Protein AF-A0A7J6QWR3-F1 (afdb_monomer_lite)

Secondary structure (DSSP, 8-state):
--PPP-EEEETT-TTHHHHHHHHHHTT--EEEE--GGGHHHHHHHHHHHHHHHHHH--S-----EEE----SSS----TTT--TT------PPPHHHHHHHHHHHHHHHHT----S---HHHHHHHHHHHHHHHHHHHHHHH--TTTTT-HHHHHHHHHHHHHHHHHHHHHHHHHHHHHHHHHHTT-

Sequence (187 aa):
MRRSLNQVVSATSRDLQATLKQGVASGADMLVTNVGERVGSVVQELRSLSTLAEEGGDGTTASRVYIVIDRASRPVDVAGCVGDGLSAVDFSLDNAAICSWLLYAVVEQSAQPRSEKPGAERAASASRLTELRGALSRMVLASDETLYDDEETVNSICEICEEITQAQQQLAEESVVEAEATVRSYE

Radius of gyration: 26.36 Å; chains: 1; bounding box: 59×32×75 Å

Foldseek 3Di:
DDADQDEEEEPPDPCLLVVLLVCQVQLHAYEYPPCEQVLQVSLVSNVVSVVVCVVDDPPPRHYHYHYDYDCPPHDHPCVVSDDPPDDDDDPDDDPLNVVVVVLVVVLVVLPDDDDDDDDPVRVVLVVVLVVLNVVLVCLSVVDDPCCPVPPVSVVSNVVSVVSNVVSVVVNVVVVVVVVVVVVVVVD

pLDDT: mean 70.16, std 11.72, range [41.81, 90.0]

Structure (mm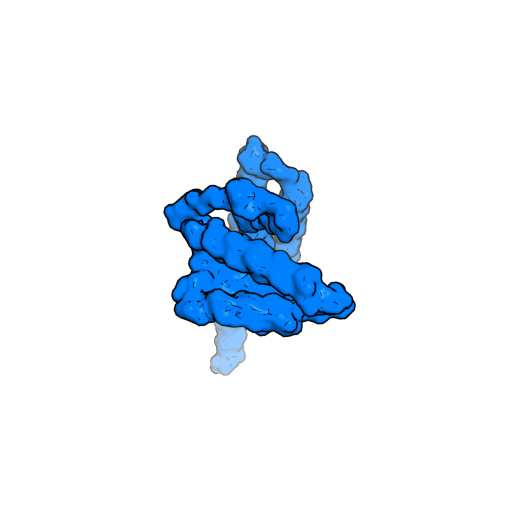CIF, N/CA/C/O backbone):
data_AF-A0A7J6QWR3-F1
#
_entry.id   AF-A0A7J6QWR3-F1
#
loop_
_atom_site.group_PDB
_atom_site.id
_atom_site.type_symbol
_atom_site.label_atom_id
_atom_site.label_alt_id
_atom_site.label_comp_id
_atom_site.label_asym_id
_atom_site.label_entity_id
_atom_site.label_seq_id
_atom_site.pdbx_PDB_ins_code
_atom_site.Cartn_x
_atom_site.Cartn_y
_atom_site.Cartn_z
_atom_site.occupancy
_atom_site.B_iso_or_equiv
_atom_site.auth_seq_id
_atom_site.auth_comp_id
_atom_site.auth_asym_id
_atom_site.auth_atom_id
_atom_site.pdbx_PDB_model_num
ATOM 1 N N . MET A 1 1 ? 16.697 -17.221 0.300 1.00 41.81 1 MET A N 1
ATOM 2 C CA . MET A 1 1 ? 17.335 -16.017 0.881 1.00 41.81 1 MET A CA 1
ATOM 3 C C . MET A 1 1 ? 16.337 -14.870 0.832 1.00 41.81 1 MET A C 1
ATOM 5 O O . MET A 1 1 ? 15.864 -14.565 -0.254 1.00 41.81 1 MET A O 1
ATOM 9 N N . ARG A 1 2 ? 15.972 -14.279 1.976 1.00 44.41 2 ARG A N 1
ATOM 10 C CA . ARG A 1 2 ? 15.169 -13.044 2.020 1.00 44.41 2 ARG A CA 1
ATOM 11 C C . ARG A 1 2 ? 16.123 -11.872 1.760 1.00 44.41 2 ARG A C 1
ATOM 13 O O . ARG A 1 2 ? 17.052 -11.692 2.539 1.00 44.41 2 ARG A O 1
ATOM 20 N N . ARG A 1 3 ? 15.959 -11.157 0.643 1.00 52.22 3 ARG A N 1
ATOM 21 C CA . ARG A 1 3 ? 16.684 -9.904 0.378 1.00 52.22 3 ARG A CA 1
ATOM 22 C C . ARG A 1 3 ? 15.912 -8.771 1.053 1.00 52.22 3 ARG A C 1
ATOM 24 O O . ARG A 1 3 ? 14.697 -8.691 0.890 1.00 52.22 3 ARG A O 1
ATOM 31 N N . SER A 1 4 ? 16.597 -7.980 1.870 1.00 56.62 4 SER A N 1
ATOM 32 C CA . SER A 1 4 ? 16.014 -6.836 2.573 1.00 56.62 4 SER A CA 1
ATOM 33 C C . SER A 1 4 ? 15.983 -5.624 1.646 1.00 56.62 4 SER A C 1
ATOM 35 O O . SER A 1 4 ? 16.905 -5.439 0.852 1.00 56.62 4 SER A O 1
ATOM 37 N N . LEU A 1 5 ? 14.949 -4.789 1.761 1.00 69.94 5 LEU A N 1
ATOM 38 C CA . LEU A 1 5 ? 14.960 -3.467 1.141 1.00 69.94 5 LEU A CA 1
ATOM 39 C C . LEU A 1 5 ? 16.090 -2.655 1.782 1.00 69.94 5 LEU A C 1
ATOM 41 O O . LEU A 1 5 ? 16.074 -2.433 2.992 1.00 69.94 5 LEU A O 1
ATOM 45 N N . ASN A 1 6 ? 17.066 -2.240 0.980 1.00 71.25 6 ASN A N 1
ATOM 46 C CA . ASN A 1 6 ? 18.295 -1.647 1.504 1.00 71.25 6 ASN A CA 1
ATOM 47 C C . ASN A 1 6 ? 18.303 -0.120 1.395 1.00 71.25 6 ASN A C 1
ATOM 49 O O . ASN A 1 6 ? 19.106 0.529 2.064 1.00 71.25 6 ASN A O 1
ATOM 53 N N . GLN A 1 7 ? 17.422 0.465 0.577 1.00 81.50 7 GLN A N 1
ATOM 54 C CA . GLN A 1 7 ? 17.443 1.901 0.329 1.00 81.50 7 GLN A CA 1
ATOM 55 C C . GLN A 1 7 ? 16.062 2.469 -0.005 1.00 81.50 7 GLN A C 1
ATOM 57 O O . GLN A 1 7 ? 15.350 1.950 -0.861 1.00 81.50 7 GLN A O 1
ATOM 62 N N . VAL A 1 8 ? 15.707 3.577 0.649 1.00 86.88 8 VAL A N 1
ATOM 63 C CA . VAL A 1 8 ? 14.525 4.391 0.335 1.00 86.88 8 VAL A CA 1
ATOM 64 C C . VAL A 1 8 ? 15.007 5.758 -0.140 1.00 86.88 8 VAL A C 1
ATOM 66 O O . VAL A 1 8 ? 15.803 6.402 0.542 1.00 86.88 8 VAL A O 1
ATOM 69 N N . VAL A 1 9 ? 14.544 6.204 -1.306 1.00 88.88 9 VAL A N 1
ATOM 70 C CA . VAL A 1 9 ? 14.936 7.475 -1.923 1.00 88.88 9 VAL A CA 1
ATOM 71 C C . VAL A 1 9 ? 13.700 8.263 -2.350 1.00 88.88 9 VAL A C 1
ATOM 73 O O . VAL A 1 9 ? 12.760 7.721 -2.918 1.00 88.88 9 VAL A O 1
ATOM 76 N N . SER A 1 10 ? 13.687 9.567 -2.085 1.00 86.88 10 SER A N 1
ATOM 77 C CA . SER A 1 10 ? 12.623 10.451 -2.573 1.00 86.88 10 SER A CA 1
ATOM 78 C C . SER A 1 10 ? 12.938 10.915 -3.992 1.00 86.88 10 SER A C 1
ATOM 80 O O . SER A 1 10 ? 14.046 11.393 -4.242 1.00 86.88 10 SER A O 1
ATOM 82 N N . ALA A 1 11 ? 11.962 10.888 -4.902 1.00 84.56 11 ALA A N 1
ATOM 83 C CA . ALA A 1 11 ? 12.121 11.433 -6.250 1.00 84.56 11 ALA A CA 1
ATOM 84 C C . ALA A 1 11 ? 12.454 12.938 -6.234 1.00 84.56 11 ALA A C 1
ATOM 86 O O . ALA A 1 11 ? 13.099 13.453 -7.144 1.00 84.56 11 ALA A O 1
ATOM 87 N N . THR A 1 12 ? 12.066 13.670 -5.186 1.00 84.81 12 THR A N 1
ATOM 88 C CA . THR A 1 12 ? 12.408 15.092 -4.989 1.00 84.81 12 THR A CA 1
ATOM 89 C C . THR A 1 12 ? 13.842 15.335 -4.517 1.00 84.81 12 THR A C 1
ATOM 91 O O . THR A 1 12 ? 14.263 16.489 -4.438 1.00 84.81 12 THR A O 1
ATOM 94 N N . SER A 1 13 ? 14.605 14.278 -4.221 1.00 87.81 13 SER A N 1
ATOM 95 C CA . SER A 1 13 ? 16.006 14.402 -3.827 1.00 87.81 13 SER A CA 1
ATOM 96 C C . SER A 1 13 ? 16.848 14.996 -4.957 1.00 87.81 13 SER A C 1
ATOM 98 O O . SER A 1 13 ? 16.724 14.597 -6.117 1.00 87.81 13 SER A O 1
ATOM 100 N N . ARG A 1 14 ? 17.750 15.920 -4.607 1.00 86.56 14 ARG A N 1
ATOM 101 C CA . ARG A 1 14 ? 18.741 16.478 -5.545 1.00 86.56 14 ARG A CA 1
ATOM 102 C C . ARG A 1 14 ? 19.737 15.418 -6.018 1.00 86.56 14 ARG A C 1
ATOM 104 O O . ARG A 1 14 ? 20.215 15.503 -7.142 1.00 86.56 14 ARG A O 1
ATOM 111 N N . ASP A 1 15 ? 19.957 14.393 -5.199 1.00 87.75 15 ASP A N 1
ATOM 112 C CA . ASP A 1 15 ? 20.914 13.318 -5.462 1.00 87.75 15 ASP A CA 1
ATO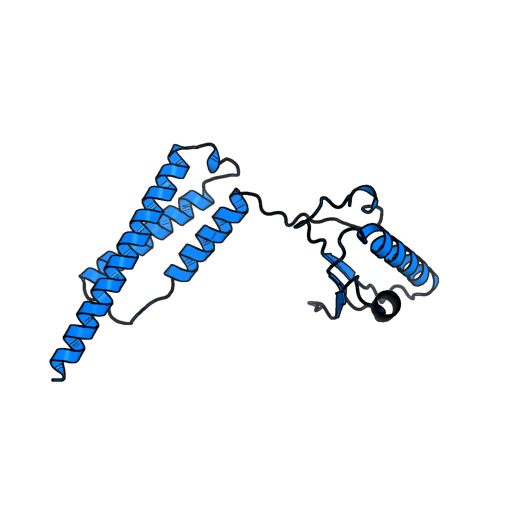M 113 C C . ASP A 1 15 ? 20.243 12.056 -6.017 1.00 87.75 15 ASP A C 1
ATOM 115 O O . ASP A 1 15 ? 20.860 10.989 -6.029 1.00 87.75 15 ASP A O 1
ATOM 119 N N . LEU A 1 16 ? 18.984 12.145 -6.474 1.00 87.44 16 LEU A N 1
ATOM 120 C CA . LEU A 1 16 ? 18.221 10.997 -6.975 1.00 87.44 16 LEU A CA 1
ATOM 121 C C . LEU A 1 16 ? 19.019 10.205 -8.018 1.00 87.44 16 LEU A C 1
ATOM 123 O O . LEU A 1 16 ? 19.183 8.999 -7.872 1.00 87.44 16 LEU A O 1
ATOM 127 N N . GLN A 1 17 ? 19.570 10.886 -9.022 1.00 86.31 17 GLN A N 1
ATOM 128 C CA . GLN A 1 17 ? 20.277 10.231 -10.125 1.00 86.31 17 GLN A CA 1
ATOM 129 C C . GLN A 1 17 ? 21.539 9.497 -9.673 1.00 86.31 17 GLN A C 1
ATOM 131 O O . GLN A 1 17 ? 21.801 8.363 -10.075 1.00 86.31 17 GLN A O 1
ATOM 136 N N . ALA A 1 18 ? 22.331 10.146 -8.817 1.00 87.56 18 ALA A N 1
ATOM 137 C CA . ALA A 1 18 ? 23.538 9.554 -8.254 1.00 87.56 18 ALA A CA 1
ATOM 138 C C . ALA A 1 18 ? 23.190 8.337 -7.385 1.00 87.56 18 ALA A C 1
ATOM 140 O O . ALA A 1 18 ? 23.841 7.298 -7.481 1.00 87.56 18 ALA A O 1
ATOM 141 N N . THR A 1 19 ? 22.112 8.450 -6.609 1.00 87.50 19 THR A N 1
ATOM 142 C CA . THR A 1 19 ? 21.607 7.389 -5.739 1.00 87.50 19 THR A CA 1
ATOM 143 C C . THR A 1 19 ? 21.126 6.183 -6.544 1.00 87.50 19 THR A C 1
ATOM 145 O O . THR A 1 19 ? 21.518 5.059 -6.244 1.00 87.50 19 THR A O 1
ATOM 148 N N . LEU A 1 20 ? 20.341 6.402 -7.605 1.00 87.38 20 LEU A N 1
ATOM 149 C CA . LEU A 1 20 ? 19.863 5.332 -8.484 1.00 87.38 20 LEU A CA 1
ATOM 150 C C . LEU A 1 20 ? 21.022 4.627 -9.196 1.00 87.38 20 LEU A C 1
ATOM 152 O O . LEU A 1 20 ? 21.078 3.400 -9.204 1.00 87.38 20 LEU A O 1
ATOM 156 N N . LYS A 1 21 ? 21.990 5.385 -9.729 1.00 86.12 21 LYS A N 1
ATOM 157 C CA . LYS A 1 21 ? 23.209 4.832 -10.346 1.00 86.12 21 LYS A CA 1
ATOM 158 C C . LYS A 1 21 ? 23.980 3.939 -9.384 1.00 86.12 21 LYS A C 1
ATOM 160 O O . LYS A 1 21 ? 24.354 2.825 -9.743 1.00 86.12 21 LYS A O 1
ATOM 165 N N . GLN A 1 22 ? 24.205 4.418 -8.163 1.00 85.25 22 GLN A N 1
ATOM 166 C CA . GLN A 1 22 ? 24.929 3.667 -7.145 1.00 85.25 22 GLN A CA 1
ATOM 167 C C . GLN A 1 22 ? 24.160 2.415 -6.702 1.00 85.25 22 GLN A C 1
ATOM 169 O O . GLN A 1 22 ? 24.762 1.353 -6.545 1.00 85.25 22 GLN A O 1
ATOM 174 N N . GLY A 1 23 ? 22.844 2.513 -6.514 1.00 84.25 23 GLY A N 1
ATOM 175 C CA . GLY A 1 23 ? 22.012 1.379 -6.118 1.00 84.25 23 GLY A CA 1
ATOM 176 C C . GLY A 1 23 ? 21.964 0.285 -7.183 1.00 84.25 23 GLY A C 1
ATOM 177 O O . GLY A 1 23 ? 22.149 -0.885 -6.859 1.00 84.25 23 GLY A O 1
ATOM 178 N N . VAL A 1 24 ? 21.840 0.660 -8.461 1.00 83.31 24 VAL A N 1
ATOM 179 C CA . VAL A 1 24 ? 21.931 -0.290 -9.582 1.00 83.31 24 VAL A CA 1
ATOM 180 C C . VAL A 1 24 ? 23.323 -0.928 -9.639 1.00 83.31 24 VAL A C 1
ATOM 182 O O . VAL A 1 24 ? 23.425 -2.151 -9.659 1.00 83.31 24 VAL A O 1
ATOM 185 N N . ALA A 1 25 ? 24.395 -0.129 -9.574 1.00 79.56 25 ALA A N 1
ATOM 186 C CA . ALA A 1 25 ? 25.773 -0.632 -9.630 1.00 79.56 25 ALA A CA 1
ATOM 187 C C . ALA A 1 25 ? 26.130 -1.572 -8.464 1.00 79.56 25 ALA A C 1
ATOM 189 O O . ALA A 1 25 ? 26.934 -2.487 -8.622 1.00 79.56 25 ALA A O 1
ATOM 190 N N . SER A 1 26 ? 25.534 -1.357 -7.290 1.00 79.31 26 SER A N 1
ATOM 191 C CA . SER A 1 26 ? 25.734 -2.198 -6.103 1.00 79.31 26 SER A CA 1
ATOM 192 C C . SER A 1 26 ? 24.766 -3.382 -6.009 1.00 79.31 26 SER A C 1
ATOM 194 O O . SER A 1 26 ? 24.892 -4.191 -5.090 1.00 79.31 26 SER A O 1
ATOM 196 N N . GLY A 1 27 ? 23.803 -3.507 -6.931 1.00 79.94 27 GLY A N 1
ATOM 197 C CA . GLY A 1 27 ? 22.772 -4.546 -6.875 1.00 79.94 27 GLY A CA 1
ATOM 198 C C . GLY A 1 27 ? 21.782 -4.373 -5.714 1.00 79.94 27 GLY A C 1
ATOM 199 O O . GLY A 1 27 ? 21.161 -5.349 -5.292 1.00 79.94 27 GLY A O 1
ATOM 200 N N . ALA A 1 28 ? 21.656 -3.167 -5.154 1.00 83.56 28 ALA A N 1
ATOM 201 C CA . ALA A 1 28 ? 20.798 -2.892 -4.008 1.00 83.56 28 ALA A CA 1
ATOM 202 C C . ALA A 1 28 ? 19.320 -2.815 -4.412 1.00 83.56 28 ALA A C 1
ATOM 204 O O . ALA A 1 28 ? 18.976 -2.203 -5.423 1.00 83.56 28 ALA A O 1
ATOM 205 N N . ASP A 1 29 ? 18.437 -3.388 -3.592 1.00 86.56 29 ASP A N 1
ATOM 206 C CA . ASP A 1 29 ? 16.992 -3.212 -3.743 1.00 86.56 29 ASP A CA 1
ATOM 207 C C . ASP A 1 29 ? 16.583 -1.818 -3.228 1.00 86.56 29 ASP A C 1
ATOM 209 O O . ASP A 1 29 ? 16.889 -1.458 -2.082 1.00 86.56 29 ASP A O 1
ATOM 213 N N . MET A 1 30 ? 15.890 -1.042 -4.067 1.00 88.62 30 MET A N 1
ATOM 214 C CA . MET A 1 30 ? 15.561 0.370 -3.837 1.00 88.62 30 MET A CA 1
ATOM 215 C C . MET A 1 30 ? 14.056 0.642 -3.881 1.00 88.62 30 MET A C 1
ATOM 217 O O . MET A 1 30 ? 13.346 0.086 -4.713 1.00 88.62 30 MET A O 1
ATOM 221 N N . LEU A 1 31 ? 13.578 1.560 -3.040 1.00 90.00 31 LEU A N 1
ATOM 222 C CA . LEU A 1 31 ? 12.211 2.088 -3.044 1.00 90.00 31 LEU A CA 1
ATOM 223 C C . LEU A 1 31 ? 12.234 3.591 -3.340 1.00 90.00 31 LEU A C 1
ATOM 225 O O . LEU A 1 31 ? 12.804 4.360 -2.568 1.00 90.00 31 LEU A O 1
ATOM 229 N N . VAL A 1 32 ? 11.596 4.017 -4.428 1.00 89.25 32 VAL A N 1
ATOM 230 C CA . VAL A 1 32 ? 11.473 5.425 -4.823 1.00 89.25 32 VAL A CA 1
ATOM 231 C C . VAL A 1 32 ? 10.098 5.955 -4.422 1.00 89.25 32 VAL A C 1
ATOM 233 O O . VAL A 1 32 ? 9.083 5.430 -4.871 1.00 89.25 32 VAL A O 1
ATOM 236 N N . THR A 1 33 ? 10.046 6.999 -3.598 1.00 89.12 33 THR A N 1
ATOM 237 C CA . THR A 1 33 ? 8.801 7.622 -3.107 1.00 89.12 33 THR A CA 1
ATOM 238 C C . THR A 1 33 ? 8.628 9.049 -3.636 1.00 89.12 33 THR A C 1
ATOM 240 O O . THR A 1 33 ? 9.531 9.597 -4.272 1.00 89.12 33 THR A O 1
ATOM 243 N N . ASN A 1 34 ? 7.469 9.675 -3.393 1.00 84.88 34 ASN A N 1
ATOM 244 C CA . ASN A 1 34 ? 7.147 11.049 -3.826 1.00 84.88 34 ASN A CA 1
ATOM 245 C C . ASN A 1 34 ? 7.280 11.271 -5.342 1.00 84.88 34 ASN A C 1
ATOM 247 O O . ASN A 1 34 ? 7.734 12.321 -5.799 1.00 84.88 34 ASN A O 1
ATOM 251 N N . VAL A 1 35 ? 6.925 10.250 -6.122 1.00 83.94 35 VAL A N 1
ATOM 252 C CA . VAL A 1 35 ? 7.171 10.212 -7.565 1.00 83.94 35 VAL A CA 1
ATOM 253 C C . VAL A 1 35 ? 6.171 11.087 -8.326 1.00 83.94 35 VAL A C 1
ATOM 255 O O . VAL A 1 35 ? 6.585 11.832 -9.210 1.00 83.94 35 VAL A O 1
ATOM 258 N N . GLY A 1 36 ? 4.885 11.060 -7.959 1.00 79.94 36 GLY A N 1
ATOM 259 C CA . GLY A 1 36 ? 3.837 11.910 -8.544 1.00 79.94 36 GLY A CA 1
ATOM 260 C C . GLY A 1 36 ? 3.897 11.999 -10.077 1.00 79.94 36 GLY A C 1
ATOM 261 O O . GLY A 1 36 ? 4.105 11.001 -10.765 1.00 79.94 36 GLY A O 1
ATOM 262 N N . GLU A 1 37 ? 3.794 13.218 -10.613 1.00 80.00 37 GLU A N 1
ATOM 263 C CA . GLU A 1 37 ? 3.885 13.513 -12.056 1.00 80.00 37 GLU A CA 1
ATOM 264 C C . GLU A 1 37 ? 5.272 13.195 -12.666 1.00 80.00 37 GLU A C 1
ATOM 266 O O . GLU A 1 37 ? 5.430 13.151 -13.884 1.00 80.00 37 GLU A O 1
ATOM 271 N N . ARG A 1 38 ? 6.299 12.929 -11.844 1.00 81.38 38 ARG A N 1
ATOM 272 C CA . ARG A 1 38 ? 7.671 12.637 -12.297 1.00 81.38 38 ARG A CA 1
ATOM 273 C C . ARG A 1 38 ? 7.896 11.171 -12.650 1.00 81.38 38 ARG A C 1
ATOM 275 O O . ARG A 1 38 ? 9.020 10.825 -13.022 1.00 81.38 38 ARG A O 1
ATOM 282 N N . VAL A 1 39 ? 6.867 10.323 -12.575 1.00 84.38 39 VAL A N 1
ATOM 283 C CA . VAL A 1 39 ? 6.969 8.884 -12.872 1.00 84.38 39 VAL A CA 1
ATOM 284 C C . VAL A 1 39 ? 7.664 8.614 -14.204 1.00 84.38 39 VAL A C 1
ATOM 286 O O . VAL A 1 39 ? 8.610 7.834 -14.231 1.00 84.38 39 VAL A O 1
ATOM 289 N N . GLY A 1 40 ? 7.301 9.333 -15.271 1.00 82.69 40 GLY A N 1
ATOM 290 C CA . GLY A 1 40 ? 7.908 9.143 -16.590 1.00 82.69 40 GLY A CA 1
ATOM 291 C C . GLY A 1 40 ? 9.413 9.412 -16.586 1.00 82.69 40 GLY A C 1
ATOM 292 O O . GLY A 1 40 ? 10.182 8.612 -17.110 1.00 82.69 40 GLY A O 1
ATOM 293 N N . SER A 1 41 ? 9.849 10.485 -15.917 1.00 84.44 41 SER A N 1
ATOM 294 C CA . SER A 1 41 ? 11.273 10.832 -15.811 1.00 84.44 41 SER A CA 1
ATOM 295 C C . SER A 1 41 ? 12.074 9.802 -15.010 1.00 84.44 41 SER A C 1
ATOM 297 O O . SER A 1 41 ? 13.155 9.404 -15.436 1.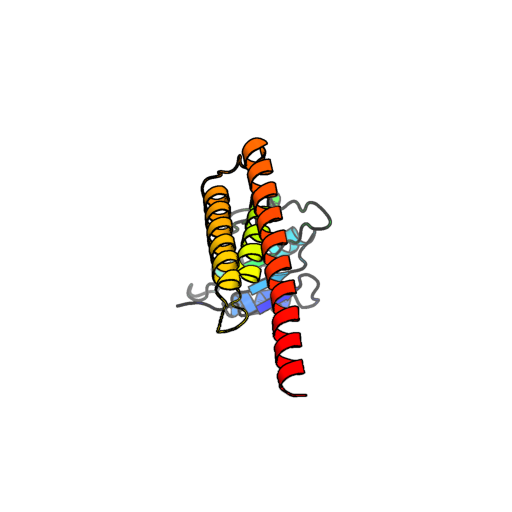00 84.44 41 SER A O 1
ATOM 299 N N . VAL A 1 42 ? 11.521 9.316 -13.893 1.00 87.00 42 VAL A N 1
ATOM 300 C CA . VAL A 1 42 ? 12.162 8.294 -13.051 1.00 87.00 42 VAL A CA 1
ATOM 301 C C . VAL A 1 42 ? 12.259 6.966 -13.805 1.00 87.00 42 VAL A C 1
ATOM 303 O O . VAL A 1 42 ? 13.307 6.327 -13.801 1.00 87.00 42 VAL A O 1
ATOM 306 N N . VAL A 1 43 ? 11.193 6.564 -14.500 1.00 85.56 43 VAL A N 1
ATOM 307 C CA . VAL A 1 43 ? 11.163 5.328 -15.295 1.00 85.56 43 VAL A CA 1
ATOM 308 C C . VAL A 1 43 ? 12.135 5.400 -16.473 1.00 85.56 43 VAL A C 1
ATOM 310 O O . VAL A 1 43 ? 12.866 4.443 -16.718 1.00 85.56 43 VAL A O 1
ATOM 313 N N . GLN A 1 44 ? 12.193 6.527 -17.187 1.00 84.69 44 GLN A N 1
ATOM 314 C CA . GLN A 1 44 ? 13.132 6.716 -18.294 1.00 84.69 44 GLN A CA 1
ATOM 315 C C . GLN A 1 44 ? 14.591 6.642 -17.822 1.00 84.69 44 GLN A C 1
ATOM 317 O O . GLN A 1 44 ? 15.439 6.043 -18.490 1.00 84.69 44 GLN A O 1
ATOM 322 N N . GLU A 1 45 ? 14.882 7.214 -16.655 1.00 86.12 45 GLU A N 1
ATOM 323 C CA . GLU A 1 45 ? 16.207 7.143 -16.052 1.00 86.12 45 GLU A CA 1
ATOM 324 C C . GLU A 1 45 ? 16.579 5.703 -15.679 1.00 86.12 45 GLU A C 1
ATOM 326 O O . GLU A 1 45 ? 17.654 5.238 -16.049 1.00 86.12 45 GLU A O 1
ATOM 331 N N . LEU A 1 46 ? 15.670 4.958 -15.045 1.00 85.38 46 LEU A N 1
ATOM 332 C CA . LEU A 1 46 ? 15.894 3.550 -14.706 1.00 85.38 46 LEU A CA 1
ATOM 333 C C . LEU A 1 46 ? 16.113 2.670 -15.941 1.00 85.38 46 LEU A C 1
ATOM 335 O O . LEU A 1 46 ? 17.003 1.823 -15.926 1.00 85.38 46 LEU A O 1
ATOM 339 N N . ARG A 1 47 ? 15.374 2.902 -17.032 1.00 83.06 47 ARG A N 1
ATOM 340 C CA . ARG A 1 47 ? 15.606 2.204 -18.309 1.00 83.06 47 ARG A CA 1
ATOM 341 C C . ARG A 1 47 ? 17.007 2.476 -18.854 1.00 83.06 47 ARG A C 1
ATOM 343 O O . ARG A 1 47 ? 17.691 1.543 -19.254 1.00 83.06 47 ARG A O 1
ATOM 350 N N . SER A 1 48 ? 17.453 3.731 -18.795 1.00 82.31 48 SER A N 1
ATOM 351 C CA . SER A 1 48 ? 18.804 4.121 -19.226 1.00 82.31 48 SER A CA 1
ATOM 352 C C . SER A 1 48 ? 19.897 3.466 -18.369 1.00 82.31 48 SER A C 1
ATOM 354 O O . SER A 1 48 ? 20.975 3.152 -18.864 1.00 82.31 48 SER A O 1
ATOM 356 N N . LEU A 1 49 ? 19.633 3.243 -17.077 1.00 81.12 49 LEU A N 1
ATOM 357 C CA . LEU A 1 49 ? 20.551 2.529 -16.185 1.00 81.12 49 LEU A CA 1
ATOM 358 C C . LEU A 1 49 ? 20.548 1.017 -16.429 1.00 81.12 49 LEU A C 1
ATOM 360 O O . LEU A 1 49 ? 21.602 0.397 -16.328 1.00 81.12 49 LEU A O 1
ATOM 364 N N . SER A 1 50 ? 19.398 0.442 -16.786 1.00 76.50 50 SER A N 1
ATOM 365 C CA . SER A 1 50 ? 19.273 -0.974 -17.148 1.00 76.50 50 SER A CA 1
ATOM 366 C C . SER A 1 50 ? 20.100 -1.309 -18.387 1.00 76.50 50 SER A C 1
ATOM 368 O O . SER A 1 50 ? 20.885 -2.249 -18.353 1.00 76.50 50 SER A O 1
ATOM 370 N N . THR A 1 51 ? 20.001 -0.500 -19.448 1.00 70.88 51 THR A N 1
ATOM 371 C CA . THR A 1 51 ? 20.785 -0.709 -20.678 1.00 70.88 51 THR A CA 1
ATOM 372 C C . THR A 1 51 ? 22.290 -0.623 -20.418 1.00 70.88 51 THR A C 1
ATOM 374 O O . THR A 1 51 ? 23.056 -1.429 -20.930 1.00 70.88 51 THR A O 1
ATOM 377 N N . LEU A 1 52 ? 22.724 0.306 -19.555 1.00 65.56 52 LEU A N 1
ATOM 378 C CA . LEU A 1 52 ? 24.134 0.427 -19.161 1.00 65.56 52 LEU A CA 1
ATOM 379 C C . LEU A 1 52 ? 24.623 -0.768 -18.325 1.00 65.56 52 LEU A C 1
ATOM 381 O O . LEU A 1 52 ? 25.791 -1.143 -18.414 1.00 65.56 52 LEU A O 1
ATOM 385 N N . ALA A 1 53 ? 23.751 -1.359 -17.505 1.00 65.50 53 ALA A N 1
ATOM 386 C CA . ALA A 1 53 ? 24.076 -2.548 -16.722 1.00 65.50 53 ALA A CA 1
ATOM 387 C C . ALA A 1 53 ? 24.174 -3.810 -17.601 1.00 65.50 53 ALA A C 1
ATOM 389 O O . ALA A 1 53 ? 25.029 -4.657 -17.345 1.00 65.50 53 ALA A O 1
ATOM 390 N N . GLU A 1 54 ? 23.354 -3.917 -18.652 1.00 64.50 54 GLU A N 1
ATOM 391 C CA . GLU A 1 54 ? 23.401 -5.016 -19.630 1.00 64.50 54 GLU A CA 1
ATOM 392 C C . GLU A 1 54 ? 24.673 -4.993 -20.490 1.00 64.50 54 GLU A C 1
ATOM 394 O O . GLU A 1 54 ? 25.231 -6.046 -20.791 1.00 64.50 54 GLU A O 1
ATOM 399 N N . GLU A 1 55 ? 25.175 -3.806 -20.844 1.00 61.41 55 GLU A N 1
ATOM 400 C CA . GLU A 1 55 ? 26.400 -3.654 -21.641 1.00 61.41 55 GLU A CA 1
ATOM 401 C C . GLU A 1 55 ? 27.696 -3.887 -20.835 1.00 61.41 55 GLU A C 1
ATOM 403 O O . GLU A 1 55 ? 28.746 -4.149 -21.425 1.00 61.41 55 GLU A O 1
ATOM 408 N N . GLY A 1 56 ? 27.645 -3.793 -19.498 1.00 55.62 56 GLY A N 1
ATOM 409 C CA . GLY A 1 56 ? 28.836 -3.783 -18.635 1.00 55.62 56 GLY A CA 1
ATOM 410 C C . GLY A 1 56 ? 28.907 -4.841 -17.526 1.00 55.62 56 GLY A C 1
ATOM 411 O O . GLY A 1 56 ? 29.937 -4.920 -16.854 1.00 55.62 56 GLY A O 1
ATOM 412 N N . GLY A 1 57 ? 27.850 -5.624 -17.288 1.00 56.22 57 GLY A N 1
ATOM 413 C CA . GLY A 1 57 ? 27.733 -6.518 -16.128 1.00 56.22 57 GLY A CA 1
ATOM 414 C C . GLY A 1 57 ? 27.927 -8.008 -16.433 1.00 56.22 57 GLY A C 1
ATOM 415 O O . GLY A 1 57 ? 27.505 -8.511 -17.468 1.00 56.22 57 GLY A O 1
ATOM 416 N N . ASP A 1 58 ? 28.490 -8.754 -15.479 1.00 53.66 58 ASP A N 1
ATOM 417 C CA . ASP A 1 58 ? 28.663 -10.220 -15.527 1.00 53.66 58 ASP A CA 1
ATOM 418 C C . ASP A 1 58 ? 27.360 -11.023 -15.285 1.00 53.66 58 ASP A C 1
ATOM 420 O O . ASP A 1 58 ? 27.390 -12.241 -15.097 1.00 53.66 58 ASP A O 1
ATOM 424 N N . GLY A 1 59 ? 26.208 -10.343 -15.267 1.00 54.81 59 GLY A N 1
ATOM 425 C CA . GLY A 1 59 ? 24.887 -10.931 -15.042 1.00 54.81 59 GLY A CA 1
ATOM 426 C C . GLY A 1 59 ? 24.578 -11.327 -13.592 1.00 54.81 59 GLY A C 1
ATOM 427 O O . GLY A 1 59 ? 23.508 -11.884 -13.345 1.00 54.81 59 GLY A O 1
ATOM 428 N N . THR A 1 60 ? 25.460 -11.061 -12.618 1.00 53.44 60 THR A N 1
ATOM 429 C CA . THR A 1 60 ? 25.285 -11.564 -11.240 1.00 53.44 60 THR A CA 1
ATOM 430 C C . THR A 1 60 ? 24.599 -10.589 -10.271 1.00 53.44 60 THR A C 1
ATOM 432 O O . THR A 1 60 ? 23.996 -11.029 -9.285 1.00 53.44 60 THR A O 1
ATOM 435 N N . THR A 1 61 ? 24.598 -9.282 -10.547 1.00 62.72 61 THR A N 1
ATOM 436 C CA . THR A 1 61 ? 24.025 -8.238 -9.673 1.00 62.72 61 THR A CA 1
ATOM 437 C C . THR A 1 61 ? 22.695 -7.687 -10.195 1.00 62.72 61 THR A C 1
ATOM 439 O O . THR A 1 61 ? 22.606 -6.594 -10.743 1.00 62.72 61 THR A O 1
ATOM 442 N N . ALA A 1 62 ? 21.610 -8.434 -9.973 1.00 69.44 62 ALA A N 1
ATOM 443 C CA . ALA A 1 62 ? 20.252 -7.946 -10.229 1.00 69.44 62 ALA A CA 1
ATOM 444 C C . ALA A 1 62 ? 19.744 -7.069 -9.063 1.00 69.44 62 ALA A C 1
ATOM 446 O O . ALA A 1 62 ? 19.499 -7.595 -7.971 1.00 69.44 62 ALA A O 1
ATOM 447 N N . SER A 1 63 ? 19.566 -5.766 -9.315 1.00 77.50 63 SER A N 1
ATOM 448 C CA . SER A 1 63 ? 18.877 -4.799 -8.440 1.00 77.50 63 SER A CA 1
ATOM 449 C C . SER A 1 63 ? 17.376 -4.775 -8.748 1.00 77.50 63 SER A C 1
ATOM 451 O O . SER A 1 63 ? 16.979 -4.848 -9.912 1.00 77.50 63 SER A O 1
ATOM 453 N N . ARG A 1 64 ? 16.528 -4.663 -7.717 1.00 84.12 64 ARG A N 1
ATOM 454 C CA . ARG A 1 64 ? 15.089 -4.404 -7.882 1.00 84.12 64 ARG A CA 1
ATOM 455 C C . ARG A 1 64 ? 14.758 -2.986 -7.457 1.00 84.12 64 ARG A C 1
ATOM 457 O O . ARG A 1 64 ? 15.110 -2.568 -6.356 1.00 84.12 64 ARG A O 1
ATOM 464 N N . VAL A 1 65 ? 14.020 -2.271 -8.298 1.00 86.56 65 VAL A N 1
ATOM 465 C CA . VAL A 1 65 ? 13.562 -0.915 -7.992 1.00 86.56 65 VAL A CA 1
ATOM 466 C C . VAL A 1 65 ? 12.044 -0.895 -7.916 1.00 86.56 65 VAL A C 1
ATOM 468 O O . VAL A 1 65 ? 11.358 -1.222 -8.879 1.00 86.56 65 VAL A O 1
ATOM 471 N N . TYR A 1 66 ? 11.527 -0.503 -6.758 1.00 89.25 66 TYR A N 1
ATOM 472 C CA . TYR A 1 66 ? 10.108 -0.325 -6.485 1.00 89.25 66 TYR A CA 1
ATOM 473 C C . TYR A 1 66 ? 9.782 1.168 -6.539 1.00 89.25 66 TYR A C 1
ATOM 475 O O . TYR A 1 66 ? 10.482 1.976 -5.933 1.00 89.25 66 TYR A O 1
ATOM 483 N N . ILE A 1 67 ? 8.724 1.550 -7.249 1.00 86.88 67 ILE A N 1
ATOM 484 C CA . ILE A 1 67 ? 8.306 2.949 -7.403 1.00 86.88 67 ILE A CA 1
ATOM 485 C C . ILE A 1 67 ? 6.936 3.103 -6.748 1.00 86.88 67 ILE A C 1
ATOM 487 O O . ILE A 1 67 ? 5.973 2.472 -7.175 1.00 86.88 67 ILE A O 1
ATOM 491 N N . VAL A 1 68 ? 6.847 3.945 -5.721 1.00 86.75 68 VAL A N 1
ATOM 492 C CA . VAL A 1 68 ? 5.592 4.252 -5.030 1.00 86.75 68 VAL A CA 1
ATOM 493 C C . VAL A 1 68 ? 5.005 5.526 -5.613 1.00 86.75 68 VAL A C 1
ATOM 495 O O . VAL A 1 68 ? 5.605 6.604 -5.543 1.00 86.75 68 VAL A O 1
ATOM 498 N N . ILE A 1 69 ? 3.808 5.393 -6.173 1.00 80.50 69 ILE A N 1
ATOM 499 C CA . ILE A 1 69 ? 3.041 6.497 -6.735 1.00 80.50 69 ILE A CA 1
ATOM 500 C C . ILE A 1 69 ? 1.869 6.756 -5.797 1.00 80.50 69 ILE A C 1
ATOM 502 O O . ILE A 1 69 ? 0.915 5.984 -5.762 1.00 80.50 69 ILE A O 1
ATOM 506 N N . ASP A 1 70 ? 1.949 7.843 -5.038 1.00 74.38 70 ASP A N 1
ATOM 507 C CA . ASP A 1 70 ? 0.815 8.320 -4.256 1.00 74.38 70 ASP A CA 1
ATOM 508 C C . ASP A 1 70 ? -0.157 9.064 -5.187 1.00 74.38 70 ASP A C 1
ATOM 510 O O . ASP A 1 70 ? 0.205 10.065 -5.815 1.00 74.38 70 ASP A O 1
ATOM 514 N N . ARG A 1 71 ? -1.380 8.540 -5.317 1.00 63.25 71 ARG A N 1
ATOM 515 C CA . ARG A 1 71 ? -2.446 9.104 -6.159 1.00 63.25 71 ARG A CA 1
ATOM 516 C C . ARG A 1 71 ? -3.292 10.159 -5.438 1.00 63.25 71 ARG A C 1
ATOM 518 O O . ARG A 1 71 ? -4.215 10.683 -6.052 1.00 63.25 71 ARG A O 1
ATOM 525 N N . ALA A 1 72 ? -2.987 10.511 -4.184 1.00 55.97 72 ALA A N 1
ATOM 526 C CA . ALA A 1 72 ? -3.861 11.316 -3.324 1.00 55.97 72 ALA A CA 1
ATOM 527 C C . ALA A 1 72 ? -4.263 12.705 -3.866 1.00 55.97 72 ALA A C 1
ATOM 529 O O . ALA A 1 72 ? -5.191 13.310 -3.336 1.00 55.97 72 ALA A O 1
ATOM 530 N N . SER A 1 73 ? -3.600 13.237 -4.900 1.00 51.97 73 SER A N 1
ATOM 531 C CA . SER A 1 73 ? -3.887 14.587 -5.413 1.00 51.97 73 SER A CA 1
ATOM 532 C C . SER A 1 73 ? -4.261 14.668 -6.894 1.00 51.97 73 SER A C 1
ATOM 534 O O . SER A 1 73 ? -5.033 15.559 -7.252 1.00 51.97 73 SER A O 1
ATOM 536 N N . ARG A 1 74 ? -3.751 13.783 -7.766 1.00 56.44 74 ARG A N 1
ATOM 537 C CA . ARG A 1 74 ? -4.032 13.789 -9.214 1.00 56.44 74 ARG A CA 1
ATOM 538 C C . ARG A 1 74 ? -3.855 12.401 -9.839 1.00 56.44 74 ARG A C 1
ATOM 540 O O . ARG A 1 74 ? -2.939 11.680 -9.437 1.00 56.44 74 ARG A O 1
ATOM 547 N N . PRO A 1 75 ? -4.658 12.042 -10.858 1.00 62.78 75 PRO A N 1
ATOM 548 C CA . PRO A 1 75 ? -4.411 10.845 -11.647 1.00 62.78 75 PRO A CA 1
ATOM 549 C C . PRO A 1 75 ? -3.070 10.983 -12.376 1.00 62.78 75 PRO A C 1
ATOM 551 O O . PRO A 1 75 ? -2.870 11.893 -13.178 1.00 62.78 75 PRO A O 1
ATOM 554 N N . VAL A 1 76 ? -2.143 10.081 -12.066 1.00 67.69 76 VAL A N 1
ATOM 555 C CA . VAL A 1 76 ? -0.869 9.948 -12.773 1.00 67.69 76 VAL A CA 1
ATOM 556 C C . VAL A 1 76 ? -1.067 8.918 -13.877 1.00 67.69 76 VAL A C 1
ATOM 558 O O . VAL A 1 76 ? -1.447 7.781 -13.591 1.00 67.69 76 VAL A O 1
ATOM 561 N N . ASP A 1 77 ? -0.812 9.303 -15.126 1.00 70.12 77 ASP A N 1
ATOM 562 C CA . ASP A 1 77 ? -0.819 8.359 -16.242 1.00 70.12 77 ASP A CA 1
ATOM 563 C C . ASP A 1 77 ? 0.425 7.465 -16.171 1.00 70.12 77 ASP A C 1
ATOM 565 O O . ASP A 1 77 ? 1.546 7.871 -16.483 1.00 70.12 77 ASP A O 1
ATOM 569 N N . VAL A 1 78 ? 0.219 6.235 -15.705 1.00 71.50 78 VAL A N 1
ATOM 570 C CA . VAL A 1 78 ? 1.262 5.207 -15.628 1.00 71.50 78 VAL A CA 1
ATOM 571 C C . VAL A 1 78 ? 1.219 4.299 -16.862 1.00 71.50 78 VAL A C 1
ATOM 573 O O . VAL A 1 78 ? 2.195 3.602 -17.123 1.00 71.50 78 VAL A O 1
ATOM 576 N N . ALA A 1 79 ? 0.144 4.321 -17.661 1.00 69.44 79 ALA A N 1
ATOM 577 C CA . ALA A 1 79 ? -0.051 3.385 -18.769 1.00 69.44 79 ALA A CA 1
ATOM 578 C C . ALA A 1 79 ? 1.028 3.546 -19.848 1.00 69.44 79 ALA A C 1
ATOM 580 O O . ALA A 1 79 ? 1.550 2.554 -20.345 1.00 69.44 79 ALA A O 1
ATOM 581 N N . GLY A 1 80 ? 1.446 4.785 -20.132 1.00 69.31 80 GLY A N 1
ATOM 582 C CA . GLY A 1 80 ? 2.573 5.061 -21.033 1.00 69.31 80 GLY A CA 1
ATOM 583 C C . GLY A 1 80 ? 3.958 4.723 -20.457 1.00 69.31 80 GLY A C 1
ATOM 584 O O . GLY A 1 80 ? 4.945 4.688 -21.193 1.00 69.31 80 GLY A O 1
ATOM 585 N N . CYS A 1 81 ? 4.055 4.478 -19.147 1.00 69.81 81 CYS A N 1
ATOM 586 C CA . CYS A 1 81 ? 5.306 4.165 -18.450 1.00 69.81 81 CYS A CA 1
ATOM 587 C C . CYS A 1 81 ? 5.505 2.655 -18.232 1.00 69.81 81 CYS A C 1
ATOM 589 O O . CYS A 1 81 ? 6.646 2.202 -18.099 1.00 69.81 81 CYS A O 1
ATOM 591 N N . VAL A 1 82 ? 4.420 1.875 -18.203 1.00 68.38 82 VAL A N 1
ATOM 592 C CA . VAL A 1 82 ? 4.472 0.409 -18.137 1.00 68.38 82 VAL A CA 1
ATOM 593 C C . VAL A 1 82 ? 4.826 -0.126 -19.525 1.00 68.38 82 VAL A C 1
ATOM 595 O O . VAL A 1 82 ? 4.148 0.143 -20.509 1.00 68.38 82 VAL A O 1
ATOM 598 N N . GLY A 1 83 ? 5.934 -0.850 -19.612 1.00 67.56 83 GLY A N 1
ATOM 599 C CA . GLY A 1 83 ? 6.446 -1.473 -20.831 1.00 67.56 83 GLY A CA 1
ATOM 600 C C . GLY A 1 83 ? 7.403 -2.597 -20.450 1.00 67.56 83 GLY A C 1
ATOM 601 O O . GLY A 1 83 ? 7.440 -2.984 -19.280 1.00 67.56 83 GLY A O 1
ATOM 602 N N . ASP A 1 84 ? 8.188 -3.098 -21.404 1.00 62.69 84 ASP A N 1
ATOM 603 C CA . ASP A 1 84 ? 9.116 -4.209 -21.169 1.00 62.69 84 ASP A CA 1
ATOM 604 C C . ASP A 1 84 ? 9.997 -3.962 -19.929 1.00 62.69 84 ASP A C 1
ATOM 606 O O . ASP A 1 84 ? 10.672 -2.937 -19.810 1.00 62.69 84 ASP A O 1
ATOM 610 N N . GLY A 1 85 ? 9.933 -4.890 -18.969 1.00 66.75 85 GLY A N 1
ATOM 611 C CA . GLY A 1 85 ? 10.698 -4.833 -17.719 1.00 66.75 85 GLY A CA 1
ATOM 612 C C . GLY A 1 85 ? 10.051 -4.069 -16.555 1.00 66.75 85 GLY A C 1
ATOM 613 O O . GLY A 1 85 ? 10.648 -4.019 -15.482 1.00 66.75 85 GLY A O 1
ATOM 614 N N . LEU A 1 86 ? 8.842 -3.510 -16.708 1.00 75.31 86 LEU A N 1
ATOM 615 C CA . LEU A 1 86 ? 8.077 -2.915 -15.604 1.00 75.31 86 LEU A CA 1
ATOM 616 C C . LEU A 1 86 ? 6.743 -3.635 -15.385 1.00 75.31 86 LEU A C 1
ATOM 618 O O . LEU A 1 86 ? 6.007 -3.925 -16.324 1.00 75.31 86 LEU A O 1
ATOM 622 N N . SER A 1 87 ? 6.395 -3.864 -14.120 1.00 80.56 87 SER A N 1
ATOM 623 C CA . SER A 1 87 ? 5.083 -4.370 -13.709 1.00 80.56 87 SER A CA 1
ATOM 624 C C . SER A 1 87 ? 4.447 -3.392 -12.730 1.00 80.56 87 SER A C 1
ATOM 626 O O . SER A 1 87 ? 5.088 -2.977 -11.764 1.00 80.56 87 SER A O 1
ATOM 628 N N . ALA A 1 88 ? 3.196 -3.015 -12.986 1.00 78.81 88 ALA A N 1
ATOM 629 C CA . ALA A 1 88 ? 2.412 -2.188 -12.079 1.00 78.81 88 ALA A CA 1
ATOM 630 C C . ALA A 1 88 ? 1.547 -3.078 -11.181 1.00 78.81 88 ALA A C 1
ATOM 632 O O . ALA A 1 88 ? 0.938 -4.036 -11.654 1.00 78.81 88 ALA A O 1
ATOM 633 N N . VAL A 1 89 ? 1.495 -2.742 -9.895 1.00 79.94 89 VAL A N 1
ATOM 634 C CA . VAL A 1 89 ? 0.606 -3.368 -8.913 1.00 79.94 89 VAL A CA 1
ATOM 635 C C . VAL A 1 89 ? -0.286 -2.269 -8.361 1.00 79.94 89 VAL A C 1
ATOM 637 O O . VAL A 1 89 ? 0.225 -1.233 -7.930 1.00 79.94 89 VAL A O 1
ATOM 640 N N . ASP A 1 90 ? -1.599 -2.474 -8.413 1.00 76.00 90 ASP A N 1
ATOM 641 C CA . ASP A 1 90 ? -2.555 -1.538 -7.835 1.00 76.00 90 ASP A CA 1
ATOM 642 C C . ASP A 1 90 ? -2.783 -1.883 -6.359 1.00 76.00 90 ASP A C 1
ATOM 644 O O . ASP A 1 90 ? -3.132 -3.012 -6.024 1.00 76.00 90 ASP A O 1
ATOM 648 N N . PHE A 1 91 ? -2.542 -0.905 -5.488 1.00 76.38 91 PHE A N 1
ATOM 649 C CA . PHE A 1 91 ? -2.811 -0.984 -4.049 1.00 76.38 91 PHE A CA 1
ATOM 650 C C . PHE A 1 91 ? -3.984 -0.081 -3.645 1.00 76.38 91 PHE A C 1
ATOM 652 O O . PHE A 1 91 ? -4.173 0.193 -2.460 1.00 76.38 91 PHE A O 1
ATOM 659 N N . SER A 1 92 ? -4.745 0.426 -4.619 1.00 72.44 92 SER A N 1
ATOM 660 C CA . SER A 1 92 ? -5.984 1.149 -4.352 1.00 72.44 92 SER A CA 1
ATOM 661 C C . SER A 1 92 ? -6.929 0.216 -3.604 1.00 72.44 92 SER A C 1
ATOM 663 O O . SER A 1 92 ? -7.219 -0.885 -4.064 1.00 72.44 92 SER A O 1
ATOM 665 N N . LEU A 1 93 ? -7.372 0.651 -2.429 1.00 68.62 93 LEU A N 1
ATOM 666 C CA . LEU A 1 93 ? -8.367 -0.082 -1.664 1.00 68.62 93 LEU A CA 1
ATOM 667 C C . LEU A 1 93 ? -9.741 0.308 -2.203 1.00 68.62 93 LEU A C 1
ATOM 669 O O . LEU A 1 93 ? -10.081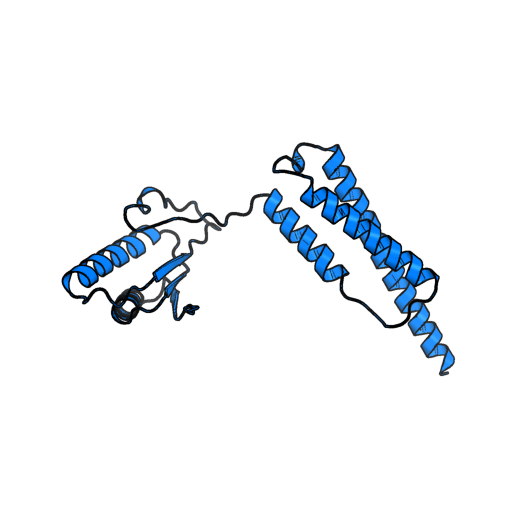 1.493 -2.232 1.00 68.62 93 LEU A O 1
ATOM 673 N N . ASP A 1 94 ? -10.515 -0.678 -2.635 1.00 73.69 94 ASP A N 1
ATOM 674 C CA . ASP A 1 94 ? -11.946 -0.497 -2.837 1.00 73.69 94 ASP A CA 1
ATOM 675 C C . ASP A 1 94 ? -12.675 -0.483 -1.482 1.00 73.69 94 ASP A C 1
ATOM 677 O O . ASP A 1 94 ? -12.099 -0.750 -0.422 1.00 73.69 94 ASP A O 1
ATOM 681 N N . ASN A 1 95 ? -13.962 -0.135 -1.500 1.00 63.19 95 ASN A N 1
ATOM 682 C CA . ASN A 1 95 ? -14.755 -0.069 -0.273 1.00 63.19 95 ASN A CA 1
ATOM 683 C C . ASN A 1 95 ? -14.790 -1.425 0.457 1.00 63.19 95 ASN A C 1
ATOM 685 O O . ASN A 1 95 ? -14.771 -1.443 1.687 1.00 63.19 95 ASN A O 1
ATOM 689 N N . ALA A 1 96 ? -14.756 -2.539 -0.284 1.00 66.62 96 ALA A N 1
ATOM 690 C CA . ALA A 1 96 ? -14.690 -3.889 0.267 1.00 66.62 96 ALA A CA 1
ATOM 691 C C . ALA A 1 96 ? -13.406 -4.129 1.068 1.00 66.62 96 ALA A C 1
ATOM 693 O O . ALA A 1 96 ? -13.454 -4.525 2.236 1.00 66.62 96 ALA A O 1
ATOM 694 N N . ALA A 1 97 ? -12.253 -3.810 0.486 1.00 66.19 97 ALA A N 1
ATOM 695 C CA . ALA A 1 97 ? -10.955 -3.923 1.124 1.00 66.19 97 ALA A CA 1
ATOM 696 C C . ALA A 1 97 ? -10.830 -2.973 2.322 1.00 66.19 97 ALA A C 1
ATOM 698 O O . ALA A 1 97 ? -10.304 -3.381 3.359 1.00 66.19 97 ALA A O 1
ATOM 699 N N . ILE A 1 98 ? -11.353 -1.742 2.222 1.00 67.19 98 ILE A N 1
ATOM 700 C CA . ILE A 1 98 ? -11.374 -0.775 3.333 1.00 67.19 98 ILE A CA 1
ATOM 701 C C . ILE A 1 98 ? -12.185 -1.327 4.504 1.00 67.19 98 ILE A C 1
ATOM 703 O O . ILE A 1 98 ? -11.684 -1.374 5.628 1.00 67.19 98 ILE A O 1
ATOM 707 N N . CYS A 1 99 ? -13.421 -1.767 4.274 1.00 64.00 99 CYS A N 1
ATOM 708 C CA . CYS A 1 99 ? -14.246 -2.310 5.347 1.00 64.00 99 CYS A CA 1
ATOM 709 C C . CYS A 1 99 ? -13.675 -3.609 5.901 1.00 64.00 99 CYS A C 1
ATOM 711 O O . CYS A 1 99 ? -13.688 -3.774 7.112 1.00 64.00 99 CYS A O 1
ATOM 713 N N . SER A 1 100 ? -13.133 -4.507 5.072 1.00 71.06 100 SER A N 1
ATOM 714 C CA . SER A 1 100 ? -12.475 -5.720 5.565 1.00 71.06 100 SER A CA 1
ATOM 715 C C . SER A 1 100 ? -11.290 -5.379 6.472 1.00 71.06 100 SER A C 1
ATOM 717 O O . SER A 1 100 ? -11.115 -6.020 7.508 1.00 71.06 100 SER A O 1
ATOM 719 N N . TRP A 1 101 ? -10.499 -4.359 6.125 1.00 69.62 101 TRP A N 1
ATOM 720 C CA . TRP A 1 101 ? -9.410 -3.861 6.969 1.00 69.62 101 TRP A CA 1
ATOM 721 C C . TRP A 1 101 ? -9.914 -3.249 8.276 1.00 69.62 101 TRP A C 1
ATOM 723 O O . TRP A 1 101 ? -9.354 -3.519 9.338 1.00 69.62 101 TRP A O 1
ATOM 733 N N . LEU A 1 102 ? -10.980 -2.449 8.220 1.00 70.88 102 LEU A N 1
ATOM 734 C CA . LEU A 1 102 ? -11.587 -1.842 9.405 1.00 70.88 102 LEU A CA 1
ATOM 735 C C . LEU A 1 102 ? -12.218 -2.897 10.322 1.00 70.88 102 LEU A C 1
ATOM 737 O O . LEU A 1 102 ? -12.013 -2.853 11.531 1.00 70.88 102 LEU A O 1
ATOM 741 N N . LEU A 1 103 ? -12.923 -3.877 9.759 1.00 70.00 103 LEU A N 1
ATOM 742 C CA . LEU A 1 103 ? -13.521 -4.995 10.488 1.00 70.00 103 LEU A CA 1
ATOM 743 C C . LEU A 1 103 ? -12.438 -5.850 11.144 1.00 70.00 103 LEU A C 1
ATOM 745 O O . LEU A 1 103 ? -12.552 -6.170 12.326 1.00 70.00 103 LEU A O 1
ATOM 749 N N . TYR A 1 104 ? -11.351 -6.144 10.427 1.00 69.69 104 TYR A N 1
ATOM 750 C CA . TYR A 1 104 ? -10.185 -6.809 11.005 1.00 69.69 104 TYR A CA 1
ATOM 751 C C . TYR A 1 104 ? -9.603 -6.005 12.178 1.00 69.69 104 TYR A C 1
ATOM 753 O O . TYR A 1 104 ? -9.402 -6.561 13.257 1.00 69.69 104 TYR A O 1
ATOM 761 N N . ALA A 1 105 ? -9.408 -4.693 12.015 1.00 66.81 105 ALA A N 1
ATOM 762 C CA . ALA A 1 105 ? -8.883 -3.831 13.074 1.00 66.81 105 ALA A CA 1
ATOM 763 C C . ALA A 1 105 ? -9.797 -3.794 14.315 1.00 66.81 105 ALA A C 1
ATOM 765 O O . ALA A 1 105 ? -9.302 -3.827 15.442 1.00 66.81 105 ALA A O 1
ATOM 766 N N . VAL A 1 106 ? -11.122 -3.777 14.129 1.00 67.81 106 VAL A N 1
ATOM 767 C CA . VAL A 1 106 ? -12.107 -3.844 15.222 1.00 67.81 106 VAL A CA 1
ATOM 768 C C . VAL A 1 106 ? -12.050 -5.199 15.931 1.00 67.81 106 VAL A C 1
ATOM 770 O O . VAL A 1 106 ? -12.042 -5.254 17.164 1.00 67.81 106 VAL A O 1
ATOM 773 N N . VAL A 1 107 ? -11.970 -6.305 15.187 1.00 64.94 107 VAL A N 1
ATOM 774 C CA . VAL A 1 107 ? -11.837 -7.652 15.764 1.00 64.94 107 VAL A CA 1
ATOM 775 C C . VAL A 1 107 ? -10.530 -7.778 16.553 1.00 64.94 107 VAL A C 1
ATOM 777 O O . VAL A 1 107 ? -10.551 -8.279 17.675 1.00 64.94 107 VAL A O 1
ATOM 780 N N . GLU A 1 108 ? -9.414 -7.274 16.029 1.00 64.81 108 GLU A N 1
ATOM 781 C CA . GLU A 1 108 ? -8.102 -7.352 16.680 1.00 64.81 108 GLU A CA 1
ATOM 782 C C . GLU A 1 108 ? -8.013 -6.470 17.937 1.00 64.81 108 GLU A C 1
ATOM 784 O O . GLU A 1 108 ? -7.587 -6.946 18.992 1.00 64.81 108 GLU A O 1
ATOM 789 N N . GLN A 1 109 ? -8.479 -5.216 17.881 1.00 58.81 109 GLN A N 1
ATOM 790 C CA . GLN A 1 109 ? -8.504 -4.327 19.055 1.00 58.81 109 GLN A CA 1
ATOM 791 C C . GLN A 1 109 ? -9.398 -4.869 20.167 1.00 58.81 109 GLN A C 1
ATOM 793 O O . GLN A 1 109 ? -9.090 -4.742 21.352 1.00 58.81 109 GLN A O 1
ATOM 798 N N . SER A 1 110 ? -10.501 -5.506 19.790 1.00 51.78 110 SER A N 1
ATOM 799 C CA . SER A 1 110 ? -11.444 -6.060 20.746 1.00 51.78 110 SER A CA 1
ATOM 800 C C . SER A 1 110 ? -11.001 -7.429 21.291 1.00 51.78 110 SER A C 1
ATOM 802 O O . SER A 1 110 ? -11.418 -7.826 22.383 1.00 51.78 110 SER A O 1
ATOM 804 N N . ALA A 1 111 ? -10.116 -8.151 20.593 1.00 48.50 111 ALA A N 1
ATOM 805 C CA . ALA A 1 111 ? -9.524 -9.420 21.029 1.00 48.50 111 ALA A CA 1
ATOM 806 C C . ALA A 1 111 ? -8.481 -9.290 22.153 1.00 48.50 111 ALA A C 1
ATOM 808 O O . ALA A 1 111 ? -7.990 -10.311 22.632 1.00 48.50 111 ALA A O 1
ATOM 809 N N . GLN A 1 112 ? -8.162 -8.078 22.621 1.00 51.84 112 GLN A N 1
ATOM 810 C CA . GLN A 1 112 ? -7.267 -7.902 23.764 1.00 51.84 112 GLN A CA 1
ATOM 811 C C . GLN A 1 112 ? -7.920 -8.414 25.061 1.00 51.84 112 GLN A C 1
ATOM 813 O O . GLN A 1 112 ? -8.928 -7.855 25.503 1.00 51.84 112 GLN A O 1
ATOM 818 N N . PRO A 1 113 ? -7.354 -9.446 25.716 1.00 46.22 113 PRO A N 1
ATOM 819 C CA . PRO A 1 113 ? -7.890 -9.942 26.971 1.00 46.22 113 PRO A CA 1
ATOM 820 C C . PRO A 1 113 ? -7.584 -8.918 28.066 1.00 46.22 113 PRO A C 1
ATOM 822 O O . PRO A 1 113 ? -6.439 -8.761 28.492 1.00 46.22 113 PRO A O 1
ATOM 825 N N . ARG A 1 114 ? -8.605 -8.192 28.530 1.00 51.97 114 ARG A N 1
ATOM 826 C CA . ARG A 1 114 ? -8.502 -7.392 29.751 1.00 51.97 114 ARG A CA 1
ATOM 827 C C . ARG A 1 114 ? -8.926 -8.250 30.942 1.00 51.97 114 ARG A C 1
ATOM 829 O O . ARG A 1 114 ? -10.104 -8.529 31.116 1.00 51.97 114 ARG A O 1
ATOM 836 N N . SER A 1 115 ? -7.933 -8.575 31.77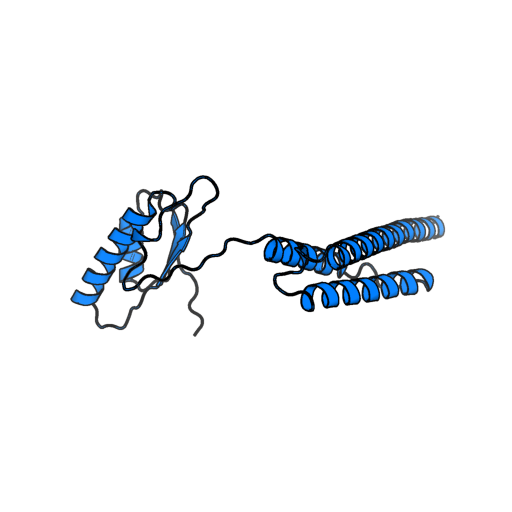0 1.00 47.06 115 SER A N 1
ATOM 837 C CA . SER A 1 115 ? -8.037 -9.088 33.144 1.00 47.06 115 SER A CA 1
ATOM 838 C C . SER A 1 115 ? -8.351 -10.583 33.335 1.00 47.06 115 SER A C 1
ATOM 840 O O . SER A 1 115 ? -9.409 -11.101 32.979 1.00 47.06 115 SER A O 1
ATOM 842 N N . GLU A 1 116 ? -7.409 -11.266 33.992 1.00 45.78 116 GLU A N 1
ATOM 843 C CA . GLU A 1 116 ? -7.519 -12.622 34.531 1.00 45.78 116 GLU A CA 1
ATOM 844 C C . GLU A 1 116 ? -8.442 -12.641 35.761 1.00 45.78 116 GLU A C 1
ATOM 846 O O . GLU A 1 116 ? -7.977 -12.541 36.894 1.00 45.78 116 GLU A O 1
ATOM 851 N N . LYS A 1 117 ? -9.754 -12.752 35.521 1.00 50.19 117 LYS A N 1
ATOM 852 C CA . LYS A 1 117 ? -10.780 -13.458 36.327 1.00 50.19 117 LYS A CA 1
ATOM 853 C C . LYS A 1 117 ? -12.145 -12.829 36.039 1.00 50.19 117 LYS A C 1
ATOM 855 O O . LYS A 1 117 ? -12.490 -11.813 36.636 1.00 50.19 117 LYS A O 1
ATOM 860 N N . PRO A 1 118 ? -12.945 -13.404 35.133 1.00 48.38 118 PRO A N 1
ATOM 861 C CA . PRO A 1 118 ? -14.317 -12.965 34.976 1.00 48.38 118 PRO A CA 1
ATOM 862 C C . PRO A 1 118 ? -15.186 -13.592 36.077 1.00 48.38 118 PRO A C 1
ATOM 864 O O . PRO A 1 118 ? -15.170 -14.809 36.271 1.00 48.38 118 PRO A O 1
ATOM 867 N N . GLY A 1 119 ? -15.973 -12.774 36.782 1.00 57.38 119 GLY A N 1
ATOM 868 C CA . GLY A 1 119 ? -17.195 -13.252 37.437 1.00 57.38 119 GLY A CA 1
ATOM 869 C C . GLY A 1 119 ? -18.148 -13.887 36.410 1.00 57.38 119 GLY A C 1
ATOM 870 O O . GLY A 1 119 ? -17.993 -13.685 35.205 1.00 57.38 119 GLY A O 1
ATOM 871 N N . ALA A 1 120 ? -19.129 -14.677 36.858 1.00 56.09 120 ALA A N 1
ATOM 872 C CA . ALA A 1 120 ? -20.008 -15.450 35.967 1.00 56.09 120 ALA A CA 1
ATOM 873 C C . ALA A 1 120 ? -20.736 -14.595 34.903 1.00 56.09 120 ALA A C 1
ATOM 875 O O . ALA A 1 120 ? -20.912 -15.050 33.775 1.00 56.09 120 ALA A O 1
ATOM 876 N N . GLU A 1 121 ? -21.085 -13.347 35.230 1.00 56.47 121 GLU A N 1
ATOM 877 C CA . GLU A 1 121 ? -21.710 -12.392 34.299 1.00 56.47 121 GLU A CA 1
ATOM 878 C C . GLU A 1 121 ? -20.723 -11.901 33.229 1.00 56.47 121 GLU A C 1
ATOM 880 O O . GLU A 1 121 ? -21.026 -11.966 32.038 1.00 56.47 121 GLU A O 1
ATOM 885 N N . ARG A 1 122 ? -19.475 -11.588 33.605 1.00 61.62 122 ARG A N 1
ATOM 886 C CA . ARG A 1 122 ? -18.411 -11.284 32.633 1.00 61.62 122 ARG A CA 1
ATOM 887 C C . ARG A 1 122 ? -18.092 -12.449 31.710 1.00 61.62 122 ARG A C 1
ATOM 889 O O . ARG A 1 122 ? -17.751 -12.227 30.552 1.00 61.62 122 ARG A O 1
ATOM 896 N N . ALA A 1 123 ? -18.160 -13.683 32.207 1.00 61.69 123 ALA A N 1
ATOM 897 C CA . ALA A 1 123 ? -17.922 -14.864 31.384 1.00 61.69 123 ALA A CA 1
ATOM 898 C C . ALA A 1 123 ? -19.013 -15.020 30.311 1.00 61.69 123 ALA A C 1
ATOM 900 O O . ALA A 1 123 ? -18.697 -15.347 29.168 1.00 61.69 123 ALA A O 1
ATOM 901 N N . ALA A 1 124 ? -20.272 -14.717 30.648 1.00 65.25 124 ALA A N 1
ATOM 902 C CA . ALA A 1 124 ? -21.380 -14.706 29.697 1.00 65.25 124 ALA A CA 1
ATOM 903 C C . ALA A 1 124 ? -21.230 -13.581 28.656 1.00 65.25 124 ALA A C 1
ATOM 905 O O . ALA A 1 124 ? -21.311 -13.852 27.457 1.00 65.25 124 ALA A O 1
ATOM 906 N N . SER A 1 125 ? -20.911 -12.356 29.087 1.00 64.25 125 SER A N 1
ATOM 907 C CA . SER A 1 125 ? -20.688 -11.207 28.195 1.00 64.25 125 SER A CA 1
ATOM 908 C C . SER A 1 125 ? -19.466 -11.401 27.280 1.00 64.25 125 SER A C 1
ATOM 910 O O . SER A 1 125 ? -19.521 -11.111 26.084 1.00 64.25 125 SER A O 1
ATOM 912 N N . ALA A 1 126 ? -18.376 -11.983 27.792 1.00 64.50 126 ALA A N 1
ATOM 913 C CA . ALA A 1 126 ? -17.192 -12.329 27.000 1.00 64.50 126 ALA A CA 1
ATOM 914 C C . ALA A 1 126 ? -17.453 -13.479 26.008 1.00 64.50 126 ALA A C 1
ATOM 916 O O . ALA A 1 126 ? -16.979 -13.436 24.868 1.00 64.50 126 ALA A O 1
ATOM 917 N N . SER A 1 127 ? -18.232 -14.491 26.409 1.00 69.06 127 SER A N 1
ATOM 918 C CA . SER A 1 127 ? -18.668 -15.569 25.512 1.00 69.06 127 SER A CA 1
ATOM 919 C C . SER A 1 127 ? -19.536 -15.017 24.383 1.00 69.06 127 SER A C 1
ATOM 921 O O . SER A 1 127 ? -19.278 -15.305 23.215 1.00 69.06 127 SER A O 1
ATOM 923 N N . ARG A 1 128 ? -20.497 -14.142 24.709 1.00 72.81 128 ARG A N 1
ATOM 924 C CA . ARG A 1 128 ? -21.373 -13.489 23.730 1.00 72.81 128 ARG A CA 1
ATOM 925 C C . ARG A 1 128 ? -20.588 -12.628 22.741 1.00 72.81 128 ARG A C 1
ATOM 927 O O . ARG A 1 128 ? -20.828 -12.711 21.541 1.00 72.81 128 ARG A O 1
ATOM 934 N N . LEU A 1 129 ? -19.592 -11.870 23.204 1.00 70.12 129 LEU A N 1
ATOM 935 C CA . LEU A 1 129 ? -18.688 -11.132 22.313 1.00 70.12 129 LEU A CA 1
ATOM 936 C C . LEU A 1 129 ? -17.898 -12.047 21.380 1.00 70.12 129 LEU A C 1
ATOM 938 O O . LEU A 1 129 ? -17.709 -11.721 20.210 1.00 70.12 129 LEU A O 1
ATOM 942 N N . THR A 1 130 ? -17.430 -13.186 21.883 1.00 69.81 130 THR A N 1
ATOM 943 C CA . THR A 1 130 ? -16.688 -14.158 21.071 1.00 69.81 130 THR A CA 1
ATOM 944 C C . THR A 1 130 ? -17.586 -14.766 19.991 1.00 69.81 130 THR A C 1
ATOM 946 O O . THR A 1 130 ? -17.169 -14.888 18.838 1.00 69.81 130 THR A O 1
ATOM 949 N N . GLU A 1 131 ? -18.839 -15.079 20.328 1.00 74.88 131 GLU A N 1
ATOM 950 C CA . GLU A 1 131 ? -19.850 -15.549 19.376 1.00 74.88 131 GLU A CA 1
ATOM 951 C C . GLU A 1 131 ? -20.162 -14.507 18.298 1.00 74.88 131 GLU A C 1
ATOM 953 O O . GLU A 1 131 ? -20.120 -14.837 17.110 1.00 74.88 131 GLU A O 1
ATOM 958 N N . LEU A 1 132 ? -20.408 -13.253 18.695 1.00 73.81 132 LEU A N 1
ATOM 959 C CA . LEU A 1 132 ? -20.703 -12.149 17.777 1.00 73.81 132 LEU A CA 1
ATOM 960 C C . LEU A 1 132 ? -19.530 -11.869 16.830 1.00 73.81 132 LEU A C 1
ATOM 962 O O . LEU A 1 132 ? -19.727 -11.708 15.628 1.00 73.81 132 LEU A O 1
ATOM 966 N N . ARG A 1 133 ? -18.289 -11.915 17.327 1.00 69.38 133 ARG A N 1
ATOM 967 C CA . ARG A 1 133 ? -17.084 -11.790 16.487 1.00 69.38 133 ARG A CA 1
ATOM 968 C C . ARG A 1 133 ? -16.923 -12.946 15.514 1.00 69.38 133 ARG A C 1
ATOM 970 O O . ARG A 1 133 ? -16.513 -12.736 14.372 1.00 69.38 133 ARG A O 1
ATOM 977 N N . GLY A 1 134 ? -17.234 -14.163 15.953 1.00 72.50 134 GLY A N 1
ATOM 978 C CA . GLY A 1 134 ? -17.232 -15.338 15.091 1.00 72.50 134 GLY A CA 1
ATOM 979 C C . GLY A 1 134 ? -18.294 -15.245 13.995 1.00 72.50 134 GLY A C 1
ATOM 980 O O . GLY A 1 134 ? -18.025 -15.619 12.856 1.00 72.50 134 GLY A O 1
ATOM 981 N N . ALA A 1 135 ? -19.480 -14.722 14.316 1.00 73.69 135 ALA A N 1
ATOM 982 C CA . ALA A 1 135 ? -20.545 -14.470 13.349 1.00 73.69 135 ALA A CA 1
ATOM 983 C C . ALA A 1 135 ? -20.138 -13.399 12.329 1.00 73.69 135 ALA A C 1
ATOM 985 O O . ALA A 1 135 ? -20.197 -13.667 11.130 1.00 73.69 135 ALA A O 1
ATOM 986 N N . LEU A 1 136 ? -19.610 -12.263 12.797 1.00 72.44 136 LEU A N 1
ATOM 987 C CA . LEU A 1 136 ? -19.109 -11.182 11.948 1.00 72.44 136 LEU A CA 1
ATOM 988 C C . LEU A 1 136 ? -18.001 -11.673 11.008 1.00 72.44 136 LEU A C 1
ATOM 990 O O . LEU A 1 136 ? -18.073 -11.465 9.804 1.00 72.44 136 LEU A O 1
ATOM 994 N N . SER A 1 137 ? -17.014 -12.403 11.536 1.00 69.19 137 SER A N 1
ATOM 995 C CA . SER A 1 137 ? -15.915 -12.948 10.729 1.00 69.19 137 SER A CA 1
ATOM 996 C C . SER A 1 137 ? -16.419 -13.916 9.658 1.00 69.19 137 SER A C 1
ATOM 998 O O . SER A 1 137 ? -15.940 -13.884 8.530 1.00 69.19 137 SER A O 1
ATOM 1000 N N . ARG A 1 138 ? -17.402 -14.769 9.982 1.00 73.62 138 ARG A N 1
ATOM 1001 C CA . ARG A 1 138 ? -18.005 -15.687 9.003 1.00 73.62 138 ARG A CA 1
ATOM 1002 C C . ARG A 1 138 ? -18.793 -14.947 7.931 1.00 73.62 138 ARG A C 1
ATOM 1004 O O . ARG A 1 138 ? -18.689 -15.335 6.779 1.00 73.62 138 ARG A O 1
ATOM 1011 N N . MET A 1 139 ? -19.542 -13.907 8.289 1.00 69.75 139 MET A N 1
ATOM 1012 C CA . MET A 1 139 ? -20.282 -13.104 7.314 1.00 69.75 139 MET A CA 1
ATOM 1013 C C . MET A 1 139 ? -19.341 -12.346 6.382 1.00 69.75 139 MET A C 1
ATOM 1015 O O . MET A 1 139 ? -19.544 -12.375 5.176 1.00 69.75 139 MET A O 1
ATOM 1019 N N . VAL A 1 140 ? -18.265 -11.761 6.912 1.00 65.94 140 VAL A N 1
ATOM 1020 C CA . VAL A 1 140 ? -17.246 -11.073 6.104 1.00 65.94 140 VAL A CA 1
ATOM 1021 C C . VAL A 1 140 ? -16.519 -12.040 5.169 1.00 65.94 140 VAL A C 1
ATOM 1023 O O . VAL A 1 140 ? -16.274 -11.700 4.023 1.00 65.94 140 VAL A O 1
ATOM 1026 N N . LEU A 1 141 ? -16.204 -13.256 5.628 1.00 65.44 141 LEU A N 1
ATOM 1027 C CA . LEU A 1 141 ? -15.543 -14.275 4.802 1.00 65.44 141 LEU A CA 1
ATOM 1028 C C . LEU A 1 141 ? -16.475 -14.951 3.787 1.00 65.44 141 LEU A C 1
ATOM 1030 O O . LEU A 1 141 ? -15.998 -15.458 2.777 1.00 65.44 141 LEU A O 1
ATOM 1034 N N . ALA A 1 142 ? -17.774 -15.037 4.083 1.00 64.50 142 ALA A N 1
ATOM 1035 C CA . ALA A 1 142 ? -18.772 -15.637 3.196 1.00 64.50 142 ALA A CA 1
ATOM 1036 C C . ALA A 1 142 ? -19.256 -14.671 2.112 1.00 64.50 142 ALA A C 1
ATOM 1038 O O . ALA A 1 142 ? -19.858 -15.098 1.129 1.00 64.50 142 ALA A O 1
ATOM 1039 N N . SER A 1 143 ? -19.013 -13.384 2.312 1.00 58.12 143 SER A N 1
ATOM 1040 C CA . SER A 1 143 ? -19.447 -12.354 1.399 1.00 58.12 143 SER A CA 1
ATOM 1041 C C . SER A 1 143 ? -18.345 -12.070 0.387 1.00 58.12 143 SER A C 1
ATOM 1043 O O . SER A 1 143 ? -17.257 -11.621 0.739 1.00 58.12 143 SER A O 1
ATOM 1045 N N . ASP A 1 144 ? -18.640 -12.379 -0.870 1.00 58.34 144 ASP A N 1
ATOM 1046 C CA . ASP A 1 144 ? -17.779 -12.090 -2.016 1.00 58.34 144 ASP A CA 1
ATOM 1047 C C . ASP A 1 144 ? -17.817 -10.581 -2.359 1.00 58.34 144 ASP A C 1
ATOM 1049 O O . ASP A 1 144 ? -18.423 -9.793 -1.627 1.00 58.34 144 ASP A O 1
ATOM 1053 N N . GLU A 1 145 ? -17.224 -10.160 -3.484 1.00 55.72 145 GLU A N 1
ATOM 1054 C CA . GLU A 1 145 ? -17.196 -8.758 -3.979 1.00 55.72 145 GLU A CA 1
ATOM 1055 C C . GLU A 1 145 ? -18.563 -8.016 -3.982 1.00 55.72 145 GLU A C 1
ATOM 1057 O O . GLU A 1 145 ? -18.600 -6.793 -4.107 1.00 55.72 145 GLU A O 1
ATOM 1062 N N . THR A 1 146 ? -19.689 -8.717 -3.793 1.00 56.44 146 THR A N 1
ATOM 1063 C CA . THR A 1 146 ? -21.065 -8.189 -3.753 1.00 56.44 146 THR A CA 1
ATOM 1064 C C . THR A 1 146 ? -21.626 -7.939 -2.345 1.00 56.44 146 THR A C 1
ATOM 1066 O O . THR A 1 146 ? -22.821 -7.687 -2.209 1.00 56.44 146 THR A O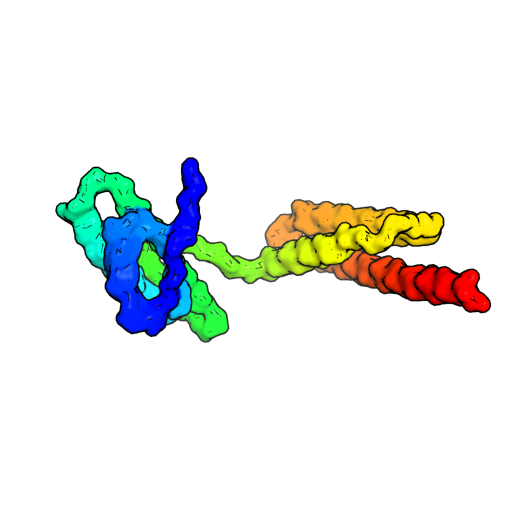 1
ATOM 1069 N N . LEU A 1 147 ? -20.804 -7.997 -1.288 1.00 56.94 147 LEU A N 1
ATOM 1070 C CA . LEU A 1 147 ? -21.192 -7.768 0.123 1.00 56.94 147 LEU A CA 1
ATOM 1071 C C . LEU A 1 147 ? -22.036 -6.493 0.336 1.00 56.94 147 LEU A C 1
ATOM 1073 O O . LEU A 1 147 ? -22.839 -6.425 1.259 1.00 56.94 147 LEU A O 1
ATOM 1077 N N . TYR A 1 148 ? -21.864 -5.499 -0.538 1.00 55.44 148 TYR A N 1
ATOM 1078 C CA . TYR A 1 148 ? -22.525 -4.193 -0.485 1.00 55.44 148 TYR A CA 1
ATOM 1079 C C . TYR A 1 148 ? -23.790 -4.076 -1.333 1.00 55.44 148 TYR A C 1
ATOM 1081 O O . TYR A 1 148 ? -24.531 -3.113 -1.153 1.00 55.44 148 TYR A O 1
ATOM 1089 N N . ASP A 1 149 ? -24.028 -5.016 -2.248 1.00 61.38 149 ASP A N 1
ATOM 1090 C CA . ASP A 1 149 ? -25.246 -5.037 -3.067 1.00 61.38 149 ASP A CA 1
ATOM 1091 C C . ASP A 1 149 ? -26.402 -5.729 -2.333 1.00 61.38 149 ASP A C 1
ATOM 1093 O O . ASP A 1 149 ? -27.568 -5.555 -2.691 1.00 61.38 149 ASP A O 1
ATOM 1097 N N . ASP A 1 150 ? -26.080 -6.496 -1.290 1.00 72.44 150 ASP A N 1
ATOM 1098 C CA . ASP A 1 150 ? -27.049 -7.140 -0.419 1.00 72.44 150 ASP A CA 1
ATOM 1099 C C . ASP A 1 150 ? -27.286 -6.303 0.847 1.00 72.44 150 ASP A C 1
ATOM 1101 O O . ASP A 1 150 ? -26.589 -6.418 1.860 1.00 72.44 150 ASP A O 1
ATOM 1105 N N . GLU A 1 151 ? -28.303 -5.445 0.771 1.00 73.44 151 GLU A N 1
ATOM 1106 C CA . GLU A 1 151 ? -28.756 -4.579 1.863 1.00 73.44 151 GLU A CA 1
ATOM 1107 C C . GLU A 1 151 ? -29.083 -5.379 3.142 1.00 73.44 151 GLU A C 1
ATOM 1109 O O . GLU A 1 151 ? -28.888 -4.881 4.250 1.00 73.44 151 GLU A O 1
ATOM 1114 N N . GLU A 1 152 ? -29.502 -6.645 3.018 1.00 75.31 152 GLU A N 1
ATOM 1115 C CA . GLU A 1 152 ? -29.775 -7.533 4.155 1.00 75.31 152 GLU A CA 1
ATOM 1116 C C . GLU A 1 152 ? -28.482 -7.945 4.878 1.00 75.31 152 GLU A C 1
ATOM 1118 O O . GLU A 1 152 ? -28.408 -7.907 6.112 1.00 75.31 152 GLU A O 1
ATOM 1123 N N . THR A 1 153 ? -27.428 -8.255 4.118 1.00 71.00 153 THR A N 1
ATOM 1124 C CA . THR A 1 153 ? -26.100 -8.571 4.662 1.00 71.00 153 THR A CA 1
ATOM 1125 C C . THR A 1 153 ? -25.469 -7.349 5.330 1.00 71.00 153 THR A C 1
ATOM 1127 O O . THR A 1 153 ? -24.951 -7.462 6.443 1.00 71.00 153 THR A O 1
ATOM 1130 N N . VAL A 1 154 ? -25.562 -6.166 4.713 1.00 71.38 154 VAL A N 1
ATOM 1131 C CA . VAL A 1 154 ? -25.050 -4.913 5.299 1.00 71.38 154 VAL A CA 1
ATOM 1132 C C . VAL A 1 154 ? -25.769 -4.578 6.607 1.00 71.38 154 VAL A C 1
ATOM 1134 O O . VAL A 1 154 ? -25.106 -4.308 7.610 1.00 71.38 154 VAL A O 1
ATOM 1137 N N . ASN A 1 155 ? -27.103 -4.657 6.634 1.00 76.00 155 ASN A N 1
ATOM 1138 C CA . ASN A 1 155 ? -27.882 -4.409 7.849 1.00 76.00 155 ASN A CA 1
ATOM 1139 C C . ASN A 1 155 ? -27.515 -5.397 8.964 1.00 76.00 155 ASN A C 1
ATOM 1141 O O . ASN A 1 155 ? -27.268 -4.982 10.094 1.00 76.00 155 ASN A O 1
ATOM 1145 N N . SER A 1 156 ? -27.351 -6.679 8.630 1.00 76.19 156 SER A N 1
ATOM 1146 C CA . SER A 1 156 ? -26.926 -7.706 9.589 1.00 76.19 156 SER A CA 1
ATOM 1147 C C . SER A 1 156 ? -25.520 -7.436 10.156 1.00 76.19 156 SER A C 1
ATOM 1149 O O . SER A 1 156 ? -25.262 -7.664 11.338 1.00 76.19 156 SER A O 1
ATOM 1151 N N . ILE A 1 157 ? -24.589 -6.922 9.341 1.00 73.50 157 ILE A N 1
ATOM 1152 C CA . ILE A 1 157 ? -23.246 -6.518 9.795 1.00 73.50 157 ILE A CA 1
ATOM 1153 C C . ILE A 1 157 ? -23.330 -5.322 10.744 1.00 73.50 157 ILE A C 1
ATOM 1155 O O . ILE A 1 157 ? -22.635 -5.308 11.763 1.00 73.50 157 ILE A O 1
ATOM 1159 N N . CYS A 1 158 ? -24.161 -4.329 10.424 1.00 74.25 158 CYS A N 1
ATOM 1160 C CA . CYS A 1 158 ? -24.378 -3.158 11.269 1.00 74.25 158 CYS A CA 1
ATOM 1161 C C . CYS A 1 158 ? -24.966 -3.550 12.629 1.00 74.25 158 CYS A C 1
ATOM 1163 O O . CYS A 1 158 ? -24.406 -3.155 13.651 1.00 74.25 158 CYS A O 1
ATOM 1165 N N . GLU A 1 159 ? -26.000 -4.391 12.654 1.00 78.50 159 GLU A N 1
ATOM 1166 C CA . GLU A 1 159 ? -26.615 -4.892 13.891 1.00 78.50 159 GLU A CA 1
ATOM 1167 C C . GLU A 1 159 ? -25.599 -5.639 14.769 1.00 78.50 159 GLU A C 1
ATOM 1169 O O . GLU A 1 159 ? -25.476 -5.365 15.965 1.00 78.50 159 GLU A O 1
ATOM 1174 N N . ILE A 1 160 ? -24.780 -6.518 14.179 1.00 76.94 160 ILE A N 1
ATOM 1175 C CA . ILE A 1 160 ? -23.733 -7.235 14.923 1.00 76.94 160 ILE A CA 1
ATOM 1176 C C . ILE A 1 160 ? -22.660 -6.271 15.450 1.00 76.94 160 ILE A C 1
ATOM 1178 O O . ILE A 1 160 ? -22.173 -6.444 16.570 1.00 76.94 160 ILE A O 1
ATOM 1182 N N . CYS A 1 161 ? -22.278 -5.249 14.680 1.00 72.50 161 CYS A N 1
ATOM 1183 C CA . CYS A 1 161 ? -21.334 -4.228 15.140 1.00 72.50 161 CYS A CA 1
ATOM 1184 C C . CYS A 1 161 ? -21.897 -3.414 16.319 1.00 72.50 161 CYS A C 1
ATOM 1186 O O . CYS A 1 161 ? -21.165 -3.128 17.274 1.00 72.50 161 CYS A O 1
ATOM 1188 N N . GLU A 1 162 ? -23.183 -3.065 16.282 1.00 77.62 162 GLU A N 1
ATOM 1189 C CA . GLU A 1 162 ? -23.869 -2.386 17.384 1.00 77.62 162 GLU A CA 1
ATOM 1190 C C . GLU A 1 162 ? -23.923 -3.265 18.638 1.00 77.62 162 GLU A C 1
ATOM 1192 O O . GLU A 1 162 ? -23.539 -2.803 19.716 1.00 77.62 162 GLU A O 1
ATOM 1197 N N . GLU A 1 163 ? -24.283 -4.547 18.507 1.00 75.50 163 GLU A N 1
ATOM 1198 C CA . GLU A 1 163 ? -24.265 -5.503 19.622 1.00 75.50 163 GLU A CA 1
ATOM 1199 C C . GLU A 1 163 ? -22.855 -5.668 20.212 1.00 75.50 163 GLU A C 1
ATOM 1201 O O . GLU A 1 163 ? -22.686 -5.683 21.434 1.00 75.50 163 GLU A O 1
ATOM 1206 N N . ILE A 1 164 ? -21.818 -5.741 19.369 1.00 72.25 164 ILE A N 1
ATOM 1207 C CA . ILE A 1 164 ? -20.420 -5.800 19.823 1.00 72.25 164 ILE A CA 1
ATOM 1208 C C . ILE A 1 164 ? -20.051 -4.540 20.611 1.00 72.25 164 ILE A C 1
ATOM 1210 O O . ILE A 1 164 ? -19.402 -4.642 21.653 1.00 72.25 164 ILE A O 1
ATOM 1214 N N . THR A 1 165 ? -20.455 -3.364 20.135 1.00 71.69 165 THR A N 1
ATOM 1215 C CA . THR A 1 165 ? -20.158 -2.086 20.796 1.00 71.69 165 THR A CA 1
ATOM 1216 C C . THR A 1 165 ? -20.852 -2.001 22.154 1.00 71.69 165 THR A C 1
ATOM 1218 O O . THR A 1 165 ? -20.216 -1.666 23.153 1.00 71.69 165 THR A O 1
ATOM 1221 N N . GLN A 1 166 ? -22.129 -2.384 22.221 1.00 74.19 166 GLN A N 1
ATOM 1222 C CA . GLN A 1 166 ? -22.892 -2.407 23.470 1.00 74.19 166 GLN A CA 1
ATOM 1223 C C . GLN A 1 166 ? -22.312 -3.405 24.479 1.00 74.19 166 GLN A C 1
ATOM 1225 O O . GLN A 1 166 ? -22.112 -3.054 25.642 1.00 74.19 166 GLN A O 1
ATOM 1230 N N . ALA A 1 167 ? -21.966 -4.620 24.046 1.00 68.81 167 ALA A N 1
ATOM 1231 C CA . ALA A 1 167 ? -21.381 -5.631 24.926 1.00 68.81 167 ALA A CA 1
ATOM 1232 C C . ALA A 1 167 ? -19.973 -5.242 25.420 1.00 68.81 167 ALA A C 1
ATOM 1234 O O . ALA A 1 167 ? -19.608 -5.534 26.560 1.00 68.81 167 ALA A O 1
ATOM 1235 N N . GLN A 1 168 ? -19.178 -4.543 24.600 1.00 66.31 168 GLN A N 1
ATOM 1236 C CA . GLN A 1 168 ? -17.902 -3.966 25.040 1.00 66.31 168 GLN A CA 1
ATOM 1237 C C . GLN A 1 168 ? -18.098 -2.866 26.083 1.00 66.31 168 GLN A C 1
ATOM 1239 O O . GLN A 1 168 ? -17.339 -2.802 27.051 1.00 66.31 168 GLN A O 1
ATOM 1244 N N . GLN A 1 169 ? -19.106 -2.015 25.897 1.00 71.25 169 GLN A N 1
ATOM 1245 C CA . GLN A 1 169 ? -19.409 -0.940 26.830 1.00 71.25 169 GLN A CA 1
ATOM 1246 C C . GLN A 1 169 ? -19.907 -1.482 28.176 1.00 71.25 169 GLN A C 1
ATOM 1248 O O . GLN A 1 169 ? -19.415 -1.048 29.214 1.00 71.25 169 GLN A O 1
ATOM 1253 N N . GLN A 1 170 ? -20.768 -2.504 28.170 1.00 70.62 170 GLN A N 1
ATOM 1254 C CA . GLN A 1 170 ? -21.198 -3.203 29.387 1.00 70.62 170 GLN A CA 1
ATOM 1255 C C . GLN A 1 170 ? -20.015 -3.826 30.139 1.00 70.62 170 GLN A C 1
ATOM 1257 O O . GLN A 1 170 ? -19.869 -3.616 31.340 1.00 70.62 170 GLN A O 1
ATOM 1262 N N . LEU A 1 171 ? -19.101 -4.508 29.439 1.00 66.44 171 LEU A N 1
ATOM 1263 C CA . LEU A 1 171 ? -17.885 -5.043 30.064 1.00 66.44 171 LEU A CA 1
ATOM 1264 C C . LEU A 1 171 ? -16.977 -3.948 30.638 1.00 66.44 171 LEU A C 1
ATOM 1266 O O . LEU A 1 171 ? -16.334 -4.159 31.669 1.00 66.44 171 LEU A O 1
ATOM 1270 N N . ALA A 1 172 ? -16.902 -2.788 29.983 1.00 65.44 172 ALA A N 1
ATOM 1271 C CA . ALA A 1 172 ? -16.147 -1.649 30.488 1.00 65.44 172 ALA A CA 1
ATOM 1272 C C . ALA A 1 172 ? -16.786 -1.081 31.767 1.00 65.44 172 ALA A C 1
ATOM 1274 O O . ALA A 1 172 ? -16.074 -0.852 32.744 1.00 65.44 172 ALA A O 1
ATOM 1275 N N . GLU A 1 173 ? -18.108 -0.925 31.804 1.00 69.31 173 GLU A N 1
ATOM 1276 C CA . GLU A 1 173 ? -18.854 -0.461 32.980 1.00 69.31 173 GLU A CA 1
ATOM 1277 C C . GLU A 1 173 ? -18.745 -1.454 34.153 1.00 69.31 173 GLU A C 1
ATOM 1279 O O . GLU A 1 173 ? -18.406 -1.060 35.270 1.00 69.31 173 GLU A O 1
ATOM 1284 N N . GLU A 1 174 ? -18.882 -2.757 33.895 1.00 65.00 174 GLU A N 1
ATOM 1285 C CA . GLU A 1 174 ? -18.655 -3.822 34.884 1.00 65.00 174 GLU A CA 1
ATOM 1286 C C . GLU A 1 174 ? -17.204 -3.845 35.404 1.00 65.00 174 GLU A C 1
ATOM 1288 O O . GLU A 1 174 ? -16.946 -4.274 36.532 1.00 65.00 174 GLU A O 1
ATOM 1293 N N . SER A 1 175 ? -16.226 -3.399 34.603 1.00 61.47 175 SER A N 1
ATOM 1294 C CA . SER A 1 175 ? -14.822 -3.249 35.027 1.00 61.47 175 SER A CA 1
ATOM 1295 C C . SER A 1 175 ? -14.594 -2.109 36.005 1.00 61.47 175 SER A C 1
ATOM 1297 O O . SER A 1 175 ? -13.814 -2.259 36.947 1.00 61.47 175 SER A O 1
ATOM 1299 N N . VAL A 1 176 ? -15.330 -1.012 35.838 1.00 62.69 176 VAL A N 1
ATOM 1300 C CA . VAL A 1 176 ? -15.277 0.134 36.745 1.00 62.69 176 VAL A CA 1
ATOM 1301 C C . VAL A 1 176 ? -15.933 -0.220 38.079 1.00 62.69 176 VAL A C 1
ATOM 1303 O O . VAL A 1 176 ? -15.326 -0.004 39.125 1.00 62.69 176 VAL A O 1
ATOM 1306 N N . VAL A 1 177 ? -17.112 -0.850 38.057 1.00 61.41 177 VAL A N 1
ATOM 1307 C CA . VAL A 1 177 ? -17.843 -1.231 39.281 1.00 61.41 177 VAL A CA 1
ATOM 1308 C C . VAL A 1 177 ? -17.057 -2.232 40.135 1.00 61.41 177 VAL A C 1
ATOM 1310 O O . VAL A 1 177 ? -16.990 -2.086 41.356 1.00 61.41 177 VAL A O 1
ATOM 1313 N N . GLU A 1 178 ? -16.420 -3.237 39.525 1.00 59.22 178 GLU A N 1
ATOM 1314 C CA . GLU A 1 178 ? -15.620 -4.216 40.274 1.00 59.22 178 GLU A CA 1
ATOM 1315 C C . GLU A 1 178 ? -14.336 -3.593 40.850 1.00 59.22 178 GLU A C 1
ATOM 1317 O O . GLU A 1 178 ? -13.947 -3.899 41.982 1.00 59.22 178 GLU A O 1
ATOM 1322 N N . ALA A 1 179 ? -13.700 -2.674 40.114 1.00 55.41 179 ALA A N 1
ATOM 1323 C CA . ALA A 1 179 ? -12.551 -1.924 40.612 1.00 55.41 179 ALA A CA 1
ATOM 1324 C C . ALA A 1 179 ? -12.936 -1.029 41.804 1.00 55.41 179 ALA A C 1
ATOM 1326 O O . ALA A 1 179 ? -12.239 -1.026 42.817 1.00 55.41 179 ALA A O 1
ATOM 1327 N N . GLU A 1 180 ? -14.075 -0.335 41.734 1.00 57.47 180 GLU A N 1
ATOM 1328 C CA . GLU A 1 180 ? -14.598 0.488 42.831 1.00 57.47 180 GLU A CA 1
ATOM 1329 C C . GLU A 1 180 ? -14.974 -0.343 44.069 1.00 57.47 180 GLU A C 1
ATOM 1331 O O . GLU A 1 180 ? -14.666 0.048 45.199 1.00 57.47 180 GLU A O 1
ATOM 1336 N N . ALA A 1 181 ? -15.599 -1.510 43.880 1.00 56.88 181 ALA A N 1
ATOM 1337 C CA . ALA A 1 181 ? -15.925 -2.433 44.969 1.00 56.88 181 ALA A CA 1
ATOM 1338 C C . ALA A 1 181 ? -14.664 -2.991 45.648 1.00 56.88 181 ALA A C 1
ATOM 1340 O O . ALA A 1 181 ? -14.614 -3.115 46.873 1.00 56.88 181 ALA A O 1
ATOM 1341 N N . THR A 1 182 ? -13.628 -3.274 44.857 1.00 54.75 182 THR A N 1
ATOM 1342 C CA . THR A 1 182 ? -12.325 -3.718 45.359 1.00 54.75 182 THR A CA 1
ATOM 1343 C C . THR A 1 182 ? -11.667 -2.622 46.195 1.00 54.75 182 THR A C 1
ATOM 1345 O O . THR A 1 182 ? -11.230 -2.896 47.310 1.00 54.75 182 THR A O 1
ATOM 1348 N N . VAL A 1 183 ? -11.667 -1.370 45.724 1.00 56.00 183 VAL A N 1
ATOM 1349 C CA . VAL A 1 183 ? -11.113 -0.222 46.464 1.00 56.00 183 VAL A CA 1
ATOM 1350 C C . VAL A 1 183 ? -11.827 -0.009 47.805 1.00 56.00 183 VAL A C 1
ATOM 1352 O O . VAL A 1 183 ? -11.149 0.110 48.819 1.00 56.00 183 VAL A O 1
ATOM 1355 N N . ARG A 1 184 ? -13.167 -0.070 47.855 1.00 52.88 184 ARG A N 1
ATOM 1356 C CA . ARG A 1 184 ? -13.927 0.044 49.121 1.00 52.88 184 ARG A CA 1
ATOM 1357 C C . ARG A 1 184 ? -13.672 -1.083 50.119 1.00 52.88 184 ARG A C 1
ATOM 1359 O O . ARG A 1 184 ? -13.925 -0.899 51.299 1.00 52.88 184 ARG A O 1
ATOM 1366 N N . SER A 1 185 ? -13.223 -2.254 49.671 1.00 51.66 185 SER A N 1
ATOM 1367 C CA . SER A 1 185 ? -12.891 -3.360 50.582 1.00 51.66 185 SER A CA 1
ATOM 1368 C C . SER A 1 185 ? -11.560 -3.163 51.321 1.00 51.66 185 SER A C 1
ATOM 1370 O O . SER A 1 185 ? -11.284 -3.881 52.282 1.00 51.66 185 SER A O 1
ATOM 1372 N N . TYR A 1 186 ? -10.743 -2.204 50.868 1.00 51.31 186 TYR A N 1
ATOM 1373 C CA . TYR A 1 186 ? -9.461 -1.832 51.470 1.00 51.31 186 TYR A CA 1
ATOM 1374 C C . TYR A 1 186 ? -9.533 -0.565 52.344 1.00 51.31 186 TYR A C 1
ATOM 1376 O O . TYR A 1 186 ? -8.512 -0.190 52.924 1.00 51.31 186 TYR A O 1
ATOM 1384 N N . GLU A 1 187 ? -10.704 0.074 52.438 1.00 50.75 187 GLU A N 1
ATOM 1385 C CA . GLU A 1 187 ? -11.008 1.177 53.368 1.00 50.75 187 GLU A CA 1
ATOM 1386 C C . GLU A 1 187 ? -11.642 0.649 54.665 1.00 50.75 187 GLU A C 1
ATOM 1388 O O . GLU A 1 187 ? -11.275 1.172 55.743 1.00 50.75 187 GLU A O 1
#

Organism: Perkinsus olseni (NCBI:txid32597)